Protein AF-A0A8S1J1S6-F1 (afdb_monomer_lite)

Foldseek 3Di:
DDQPCVLVVDDPVRHPDDPVRVVVVVVPDDPDPDDDDDDDDDDPDPPDPPDDPVVVLLVVLVSVVLVQQCVQQQFFQLLSNLVSCVVVVQADQQAWEAEPLQGIQTGSVSVSLLSVLQVVQVKTKHWDDKDKDWAQDPPPDDPPDDIWMKIKTKIKIKGFDDPVVVVVLVVVVVVVVVVVVVVVVVVPPPPPPPVPPCPPDPDPPDDPVVVVVVVVVVVVVVVVVVVVVVVVVVVVVVVVVVVVVVVVVVVVVPPDDDPDDPDPDPPPPPPPRPPLVVDDGQCSQVVLRIKIFTKMKMFTDPSVVSHGRYIYMYTQEIGHSDDDPVRSSVSSCVSSVNPDPDDDDDCPVVVRYDYDD

Structure (mmCIF, N/CA/C/O backbone):
data_AF-A0A8S1J1S6-F1
#
_entry.id   AF-A0A8S1J1S6-F1
#
loop_
_atom_site.group_PDB
_atom_site.id
_atom_site.type_symbol
_atom_site.label_atom_id
_atom_site.label_alt_id
_atom_site.label_comp_id
_atom_site.label_asym_id
_atom_site.label_entity_id
_atom_site.label_seq_id
_atom_site.pdbx_PDB_ins_code
_atom_site.Cartn_x
_atom_site.Cartn_y
_atom_site.Cartn_z
_atom_site.occupancy
_atom_site.B_iso_or_equiv
_atom_site.auth_seq_id
_atom_site.auth_comp_id
_atom_site.auth_asym_id
_atom_site.auth_atom_id
_atom_site.pdbx_PDB_model_num
ATOM 1 N N . MET A 1 1 ? 3.174 13.592 -16.262 1.00 43.44 1 MET A N 1
ATOM 2 C CA . MET A 1 1 ? 3.509 12.661 -17.361 1.00 43.44 1 MET A CA 1
ATOM 3 C C . MET A 1 1 ? 2.195 12.008 -17.741 1.00 43.44 1 MET A C 1
ATOM 5 O O . MET A 1 1 ? 1.504 11.600 -16.820 1.00 43.44 1 MET A O 1
ATOM 9 N N . VAL A 1 2 ? 1.783 12.055 -19.010 1.00 43.88 2 VAL A N 1
ATOM 10 C CA . VAL A 1 2 ? 0.445 11.588 -19.415 1.00 43.88 2 VAL A CA 1
ATOM 11 C C . VAL A 1 2 ? 0.405 10.063 -19.347 1.00 43.88 2 VAL A C 1
ATOM 13 O O . VAL A 1 2 ? 1.221 9.395 -19.978 1.00 43.88 2 VAL A O 1
ATOM 16 N N . ASP A 1 3 ? -0.505 9.566 -18.517 1.00 48.62 3 ASP A N 1
ATOM 17 C CA . ASP A 1 3 ? -0.923 8.178 -18.378 1.00 48.62 3 ASP A CA 1
ATOM 18 C C . ASP A 1 3 ? -1.590 7.605 -19.636 1.00 48.62 3 ASP A C 1
ATOM 20 O O . ASP A 1 3 ? -2.800 7.765 -19.761 1.00 48.62 3 ASP A O 1
ATOM 24 N N . TRP A 1 4 ? -0.877 6.972 -20.577 1.00 43.12 4 TRP A N 1
ATOM 25 C CA . TRP A 1 4 ? -1.507 6.482 -21.818 1.00 43.12 4 TRP A CA 1
ATOM 26 C C . TRP A 1 4 ? -2.544 5.372 -21.586 1.00 43.12 4 TRP A C 1
ATOM 28 O O . TRP A 1 4 ? -3.421 5.177 -22.421 1.00 43.12 4 TRP A O 1
ATOM 38 N N . TYR A 1 5 ? -2.483 4.677 -20.447 1.00 49.38 5 TYR A N 1
ATOM 39 C CA . TYR A 1 5 ? -3.395 3.585 -20.101 1.00 49.38 5 TYR A CA 1
ATOM 40 C C . TYR A 1 5 ? -4.424 3.960 -19.034 1.00 49.38 5 TYR A C 1
ATOM 42 O O . TYR A 1 5 ? -5.302 3.153 -18.738 1.00 49.38 5 TYR A O 1
ATOM 50 N N . GLU A 1 6 ? -4.332 5.156 -18.445 1.00 49.62 6 GLU A N 1
ATOM 51 C CA . GLU A 1 6 ? -5.190 5.603 -17.333 1.00 49.62 6 GLU A CA 1
ATOM 52 C C . GLU A 1 6 ? -6.676 5.544 -17.707 1.00 49.62 6 GLU A C 1
ATOM 54 O O . GLU A 1 6 ? -7.543 5.186 -16.910 1.00 49.62 6 GLU A O 1
ATOM 59 N N . ASP A 1 7 ? -6.950 5.815 -18.975 1.00 48.69 7 ASP A N 1
ATOM 60 C CA . ASP A 1 7 ? -8.282 5.929 -19.530 1.00 48.69 7 ASP A CA 1
ATOM 61 C C . ASP A 1 7 ? -9.071 4.602 -19.544 1.00 48.69 7 ASP A C 1
ATOM 63 O O . ASP A 1 7 ? -10.288 4.599 -19.364 1.00 48.69 7 ASP A O 1
ATOM 67 N N . GLN A 1 8 ? -8.392 3.449 -19.613 1.00 42.75 8 GLN A N 1
ATOM 68 C CA . GLN A 1 8 ? -9.041 2.129 -19.537 1.00 42.75 8 GLN A CA 1
ATOM 69 C C . GLN A 1 8 ? -9.597 1.804 -18.138 1.00 42.75 8 GLN A C 1
ATOM 71 O O . GLN A 1 8 ? -10.458 0.928 -17.993 1.00 42.75 8 GLN A O 1
ATOM 76 N N . PHE A 1 9 ? -9.124 2.511 -17.108 1.00 43.97 9 PHE A N 1
ATOM 77 C CA . PHE A 1 9 ? -9.482 2.282 -15.707 1.00 43.97 9 PHE A CA 1
ATOM 78 C C . PHE A 1 9 ? -10.531 3.270 -15.183 1.00 43.97 9 PHE A C 1
ATOM 80 O O . PHE A 1 9 ? -11.015 3.107 -14.064 1.00 43.97 9 PHE A O 1
ATOM 87 N N . ARG A 1 10 ? -10.956 4.240 -16.000 1.00 46.69 10 ARG A N 1
ATOM 88 C CA . ARG A 1 10 ? -12.056 5.161 -15.676 1.00 46.69 10 ARG A CA 1
ATOM 89 C C . ARG A 1 10 ? -13.410 4.435 -15.610 1.00 46.69 10 ARG A C 1
ATOM 91 O O . ARG A 1 10 ? -13.533 3.311 -16.112 1.00 46.69 10 ARG A O 1
ATOM 98 N N . PRO A 1 11 ? -14.458 5.008 -14.992 1.00 42.91 11 PRO A N 1
ATOM 99 C CA . PRO A 1 11 ? -15.821 4.486 -15.105 1.00 42.91 11 PRO A CA 1
ATOM 100 C C . PRO A 1 11 ? -16.221 4.324 -16.575 1.00 42.91 11 PRO A C 1
ATOM 102 O O . PRO A 1 11 ? -15.798 5.106 -17.412 1.00 42.91 11 PRO A O 1
ATOM 105 N N . LYS A 1 12 ? -17.038 3.319 -16.922 1.00 45.50 12 LYS A N 1
ATOM 106 C CA . LYS A 1 12 ? -17.367 2.977 -18.327 1.00 45.50 12 LYS A CA 1
ATOM 107 C C . LYS A 1 12 ? -17.919 4.151 -19.158 1.00 45.50 12 LYS A C 1
ATOM 109 O O . LYS A 1 12 ? -17.781 4.126 -20.371 1.00 45.50 12 LYS A O 1
ATOM 114 N N . ALA A 1 13 ? -18.554 5.127 -18.507 1.00 42.56 13 ALA A N 1
ATOM 115 C CA . ALA A 1 13 ? -19.068 6.349 -19.129 1.00 42.56 13 ALA A CA 1
ATOM 116 C C . ALA A 1 13 ? -17.965 7.361 -19.502 1.00 42.56 13 ALA A C 1
ATOM 118 O O . ALA A 1 13 ? -18.189 8.206 -20.361 1.00 42.56 13 ALA A O 1
ATOM 119 N N . ASP A 1 14 ? -16.788 7.226 -18.891 1.00 44.00 14 ASP A N 1
ATOM 120 C CA . ASP A 1 14 ? -15.660 8.157 -18.961 1.00 44.00 14 ASP A CA 1
ATOM 121 C C . ASP A 1 14 ? -14.414 7.529 -19.621 1.00 44.00 14 ASP A C 1
ATOM 123 O O . ASP A 1 14 ? -13.346 8.143 -19.618 1.00 44.00 14 ASP A O 1
ATOM 127 N N . ARG A 1 15 ? -14.528 6.300 -20.155 1.00 44.69 15 ARG A N 1
ATOM 128 C CA . ARG A 1 15 ? -13.473 5.632 -20.942 1.00 44.69 15 ARG A CA 1
ATOM 129 C C . ARG A 1 15 ? -13.564 6.080 -22.399 1.00 44.69 15 ARG A C 1
ATOM 131 O O . ARG A 1 15 ? -14.644 6.017 -22.982 1.00 44.69 15 ARG A O 1
ATOM 138 N N . LYS A 1 16 ? -12.439 6.444 -23.010 1.00 50.09 16 LYS A N 1
ATOM 139 C CA . LYS A 1 16 ? -12.287 6.660 -24.459 1.00 50.09 16 LYS A CA 1
ATOM 140 C C . LYS A 1 16 ? -12.073 5.346 -25.224 1.00 50.09 16 LYS A C 1
ATOM 142 O O . LYS A 1 16 ? -12.381 5.305 -26.405 1.00 50.09 16 LYS A O 1
ATOM 147 N N . LEU A 1 17 ? -11.608 4.276 -24.563 1.00 40.53 17 LEU A N 1
ATOM 148 C CA . LEU A 1 17 ? -11.426 2.939 -25.160 1.00 40.53 17 LEU A CA 1
ATOM 149 C C . LEU A 1 17 ? -12.541 1.956 -24.776 1.00 40.53 17 LEU A C 1
ATOM 151 O O . LEU A 1 17 ? -12.932 1.828 -23.609 1.00 40.53 17 LEU A O 1
ATOM 155 N N . THR A 1 18 ? -13.024 1.208 -25.763 1.00 47.56 18 THR A N 1
ATOM 156 C CA . THR A 1 18 ? -14.040 0.170 -25.582 1.00 47.56 18 THR A CA 1
ATOM 157 C C . THR A 1 18 ? -13.453 -1.105 -24.958 1.00 47.56 18 THR A C 1
ATOM 159 O O . THR A 1 18 ? -12.247 -1.359 -24.953 1.00 47.56 18 THR A O 1
ATOM 162 N N . LEU A 1 19 ? -14.323 -1.948 -24.388 1.00 42.38 19 LEU A N 1
ATOM 163 C CA . LEU A 1 19 ? -13.917 -3.200 -23.732 1.00 42.38 19 LEU A CA 1
ATOM 164 C C . LEU A 1 19 ? -13.362 -4.244 -24.725 1.00 42.38 19 LEU A C 1
ATOM 166 O O . LEU A 1 19 ? -12.625 -5.141 -24.318 1.00 42.38 19 LEU A O 1
ATOM 170 N N . GLU A 1 20 ? -13.748 -4.156 -25.998 1.00 45.56 20 GLU A N 1
ATOM 171 C CA . GLU A 1 20 ? -13.275 -5.038 -27.070 1.00 45.56 20 GLU A CA 1
ATOM 172 C C . GLU A 1 20 ? -11.866 -4.649 -27.521 1.00 45.56 20 GLU A C 1
ATOM 174 O O . GLU A 1 20 ? -11.009 -5.524 -27.576 1.00 45.56 20 GLU A O 1
ATOM 179 N N . GLU A 1 21 ? -11.572 -3.355 -27.664 1.00 45.03 21 GLU A N 1
ATOM 180 C CA . GLU A 1 21 ? -10.227 -2.857 -27.999 1.00 45.03 21 GLU A CA 1
ATOM 181 C C . GLU A 1 21 ? -9.191 -3.202 -26.919 1.00 45.03 21 GLU A C 1
ATOM 183 O O . GLU A 1 21 ? -8.071 -3.613 -27.221 1.00 45.03 21 GLU A O 1
ATOM 188 N N . ALA A 1 22 ? -9.569 -3.126 -25.637 1.00 46.31 22 ALA A N 1
ATOM 189 C CA . ALA A 1 22 ? -8.693 -3.538 -24.538 1.00 46.31 22 ALA A CA 1
ATOM 190 C C . ALA A 1 22 ? -8.385 -5.050 -24.559 1.00 46.31 22 ALA A C 1
ATOM 192 O O . ALA A 1 22 ? -7.283 -5.474 -24.199 1.00 46.31 22 ALA A O 1
ATOM 193 N N . ARG A 1 23 ? -9.347 -5.877 -24.991 1.00 45.03 23 ARG A N 1
ATOM 194 C CA . ARG A 1 23 ? -9.168 -7.331 -25.130 1.00 45.03 23 ARG A CA 1
ATOM 195 C C . ARG A 1 23 ? -8.349 -7.679 -26.365 1.00 45.03 23 ARG A C 1
ATOM 197 O O . ARG A 1 23 ? -7.489 -8.550 -26.279 1.00 45.03 23 ARG A O 1
ATOM 204 N N . GLU A 1 24 ? -8.564 -6.989 -27.474 1.00 48.16 24 GLU A N 1
ATOM 205 C CA . GLU A 1 24 ? -7.808 -7.187 -28.710 1.00 48.16 24 GLU A CA 1
ATOM 206 C C . GLU A 1 24 ? -6.329 -6.839 -28.498 1.00 48.16 24 GLU A C 1
ATOM 208 O O . GLU A 1 24 ? -5.458 -7.662 -28.787 1.00 48.16 24 GLU A O 1
ATOM 213 N N . LEU A 1 25 ? -6.055 -5.722 -27.809 1.00 46.66 25 LEU A N 1
ATOM 214 C CA . LEU A 1 25 ? -4.715 -5.360 -27.351 1.00 46.66 25 LEU A CA 1
ATOM 215 C C . LEU A 1 25 ? -4.088 -6.457 -26.492 1.00 46.66 25 LEU A C 1
ATOM 217 O O . LEU A 1 25 ? -2.947 -6.803 -26.746 1.00 46.66 25 LEU A O 1
ATOM 221 N N . SER A 1 26 ? -4.800 -7.055 -25.532 1.00 40.69 26 SER A N 1
ATOM 222 C CA . SER A 1 26 ? -4.244 -8.151 -24.715 1.00 40.69 26 SER A CA 1
ATOM 223 C C . SER A 1 26 ? -3.935 -9.435 -25.503 1.00 40.69 26 SER A C 1
ATOM 225 O O . SER A 1 26 ? -3.077 -10.212 -25.093 1.00 40.69 26 SER A O 1
ATOM 227 N N . SER A 1 27 ? -4.601 -9.651 -26.641 1.00 41.38 27 SER A N 1
ATOM 228 C CA . SER A 1 27 ? -4.512 -10.885 -27.432 1.00 41.38 27 SER A CA 1
ATOM 229 C C . SER A 1 27 ? -3.344 -10.927 -28.427 1.00 41.38 27 SER A C 1
ATOM 231 O O . SER A 1 27 ? -3.141 -11.946 -29.084 1.00 41.38 27 SER A O 1
ATOM 233 N N . HIS A 1 28 ? -2.578 -9.839 -28.554 1.00 36.03 28 HIS A N 1
ATOM 234 C CA . HIS A 1 28 ? -1.481 -9.703 -29.524 1.00 36.03 28 HIS A CA 1
ATOM 235 C C . HIS A 1 28 ? -0.071 -9.774 -28.912 1.00 36.03 28 HIS A C 1
ATOM 237 O O . HIS A 1 28 ? 0.911 -9.629 -29.635 1.00 36.03 28 HIS A O 1
ATOM 243 N N . TRP A 1 29 ? 0.061 -10.028 -27.606 1.00 44.28 29 TRP A N 1
ATOM 244 C CA . TRP A 1 29 ? 1.367 -10.046 -26.934 1.00 44.28 29 TRP A CA 1
ATOM 245 C C . TRP A 1 29 ? 1.911 -11.472 -26.787 1.00 44.28 29 TRP A C 1
ATOM 247 O O . TRP A 1 29 ? 1.844 -12.079 -25.720 1.00 44.28 29 TRP A O 1
ATOM 257 N N . GLU A 1 30 ? 2.484 -12.000 -27.869 1.00 34.16 30 GLU A N 1
ATOM 258 C CA . GLU A 1 30 ? 3.609 -12.938 -27.750 1.00 34.16 30 GLU A CA 1
ATOM 259 C C . GLU A 1 30 ? 4.870 -12.157 -27.304 1.00 34.16 30 GLU A C 1
ATOM 261 O O . GLU A 1 30 ? 4.911 -10.938 -27.483 1.00 34.16 30 GLU A O 1
ATOM 266 N N . PRO A 1 31 ? 5.888 -12.791 -26.682 1.00 34.12 31 PRO A N 1
ATOM 267 C CA . PRO A 1 31 ? 7.092 -12.095 -26.223 1.00 34.12 31 PRO A CA 1
ATOM 268 C C . PRO A 1 31 ? 7.750 -11.373 -27.407 1.00 34.12 31 PRO A C 1
ATOM 270 O O . PRO A 1 31 ? 8.246 -12.014 -28.330 1.00 34.12 31 PRO A O 1
ATOM 273 N N . ILE A 1 32 ? 7.688 -10.040 -27.415 1.00 39.38 32 ILE A N 1
ATOM 274 C CA . ILE A 1 32 ? 7.917 -9.265 -28.635 1.00 39.38 32 ILE A CA 1
ATOM 275 C C . ILE A 1 32 ? 9.405 -9.177 -28.984 1.00 39.38 32 ILE A C 1
ATOM 277 O O . ILE A 1 32 ? 10.162 -8.438 -28.355 1.00 39.38 32 ILE A O 1
ATOM 281 N N . ASP A 1 33 ? 9.755 -9.855 -30.076 1.00 39.88 33 ASP A N 1
ATOM 282 C CA . ASP A 1 33 ? 10.593 -9.322 -31.153 1.00 39.88 33 ASP A CA 1
ATOM 283 C C . ASP A 1 33 ? 9.655 -9.019 -32.349 1.00 39.88 33 ASP A C 1
ATOM 285 O O . ASP A 1 33 ? 9.457 -9.875 -33.204 1.00 39.88 33 ASP A O 1
ATOM 289 N N . SER A 1 34 ? 8.990 -7.852 -32.376 1.00 33.16 34 SER A N 1
ATOM 290 C CA . SER A 1 34 ? 8.294 -7.280 -33.555 1.00 33.16 34 SER A CA 1
ATOM 291 C C . SER A 1 34 ? 7.532 -5.969 -33.265 1.00 33.16 34 SER A C 1
ATOM 293 O O . SER A 1 34 ? 6.558 -5.956 -32.519 1.00 33.16 34 SER A O 1
ATOM 295 N N . ASP A 1 35 ? 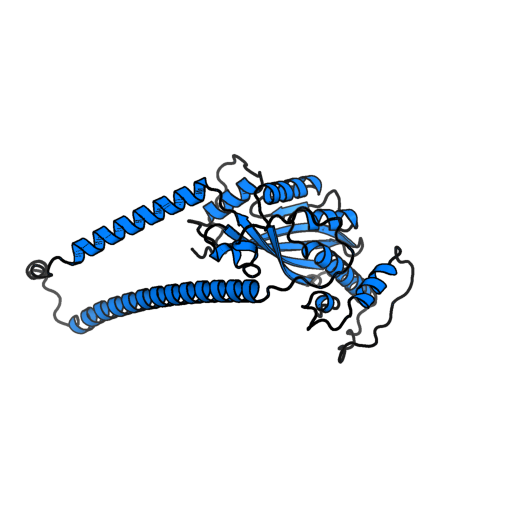7.993 -4.912 -33.936 1.00 29.73 35 ASP A N 1
ATOM 296 C CA . ASP A 1 35 ? 7.355 -3.702 -34.488 1.00 29.73 35 ASP A CA 1
ATOM 297 C C . ASP A 1 35 ? 6.273 -2.871 -33.738 1.00 29.73 35 ASP A C 1
ATOM 299 O O . ASP A 1 35 ? 5.322 -3.393 -33.159 1.00 29.73 35 ASP A O 1
ATOM 303 N N . PRO A 1 36 ? 6.373 -1.520 -33.795 1.00 34.88 36 PRO A N 1
ATOM 304 C CA . PRO A 1 36 ? 5.504 -0.599 -33.064 1.00 34.88 36 PRO A CA 1
ATOM 305 C C . PRO A 1 36 ? 4.130 -0.393 -33.726 1.00 34.88 36 PRO A C 1
ATOM 307 O O . PRO A 1 36 ? 4.026 -0.122 -34.919 1.00 34.88 36 PRO A O 1
ATOM 310 N N . ILE A 1 37 ? 3.078 -0.417 -32.905 1.00 31.61 37 ILE A N 1
ATOM 311 C CA . ILE A 1 37 ? 1.698 -0.059 -33.275 1.00 31.61 37 ILE A CA 1
ATOM 312 C C . ILE A 1 37 ? 1.549 1.478 -33.344 1.00 31.61 37 ILE A C 1
ATOM 314 O O . ILE A 1 37 ? 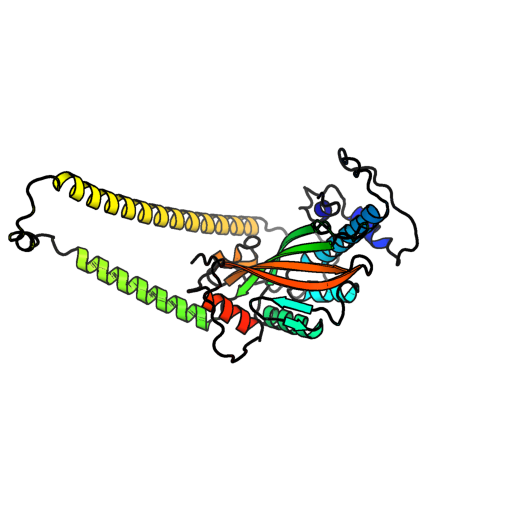2.073 2.191 -32.483 1.00 31.61 37 ILE A O 1
ATOM 318 N N . THR A 1 38 ? 0.836 1.986 -34.357 1.00 34.12 38 THR A N 1
ATOM 319 C CA . THR A 1 38 ? 0.472 3.406 -34.555 1.00 34.12 38 THR A CA 1
ATOM 320 C C . THR A 1 38 ? -0.924 3.727 -33.996 1.00 34.12 38 THR A C 1
ATOM 322 O O . THR A 1 38 ? -1.838 2.919 -34.140 1.00 34.12 38 THR A O 1
ATOM 325 N N . PHE A 1 39 ? -1.082 4.904 -33.376 1.00 42.12 39 PHE A N 1
ATOM 326 C CA . PHE A 1 39 ? -2.275 5.365 -32.643 1.00 42.12 39 PHE A CA 1
ATOM 327 C C . PHE A 1 39 ? -2.964 6.520 -33.389 1.00 42.12 39 PHE A C 1
ATOM 329 O O . PHE A 1 39 ? -2.316 7.546 -33.577 1.00 42.12 39 PHE A O 1
ATOM 336 N N . ASP A 1 40 ? -4.248 6.397 -33.752 1.00 33.91 40 ASP A N 1
ATOM 337 C CA . ASP A 1 40 ? -4.951 7.431 -34.544 1.00 33.91 40 ASP A CA 1
ATOM 338 C C . ASP A 1 40 ? -6.111 8.177 -33.845 1.00 33.91 40 ASP A C 1
ATOM 340 O O . ASP A 1 40 ? -6.648 9.103 -34.443 1.00 33.91 40 ASP A O 1
ATOM 344 N N . GLU A 1 41 ? -6.490 7.910 -32.585 1.00 35.22 41 GLU A N 1
ATOM 345 C CA . GLU A 1 41 ? -7.633 8.630 -31.966 1.00 35.22 41 GLU A CA 1
ATOM 346 C C . GLU A 1 41 ? -7.430 9.027 -30.485 1.00 35.22 41 GLU A C 1
ATOM 348 O O . GLU A 1 41 ? -8.156 8.602 -29.590 1.00 35.22 41 GLU A O 1
ATOM 353 N N . ILE A 1 42 ? -6.460 9.910 -30.208 1.00 41.59 42 ILE A N 1
ATOM 354 C CA . ILE A 1 42 ? -6.383 10.677 -28.948 1.00 41.59 42 ILE A CA 1
ATOM 355 C C . ILE A 1 42 ? -6.430 12.174 -29.296 1.00 41.59 42 ILE A C 1
ATOM 357 O O . ILE A 1 42 ? -5.547 12.664 -29.998 1.00 41.59 42 ILE A O 1
ATOM 361 N N . GLU A 1 43 ? -7.463 12.887 -28.814 1.00 39.38 43 GLU A N 1
ATOM 362 C CA . GLU A 1 43 ? -7.600 14.360 -28.867 1.00 39.38 43 GLU A CA 1
ATOM 363 C C . GLU A 1 43 ? -6.251 15.055 -28.655 1.00 39.38 43 GLU A C 1
ATOM 365 O O . GLU A 1 43 ? -5.647 14.873 -27.598 1.00 39.38 43 GLU A O 1
ATOM 370 N N . GLU A 1 44 ? -5.810 15.804 -29.677 1.00 40.72 44 GLU A N 1
ATOM 371 C CA . GLU A 1 44 ? -4.532 16.526 -29.776 1.00 40.72 44 GLU A CA 1
ATOM 372 C C . GLU A 1 44 ? -3.455 15.959 -28.848 1.00 40.72 44 GLU A C 1
ATOM 374 O O . GLU A 1 44 ? -3.061 16.577 -27.854 1.00 40.72 44 GLU A O 1
ATOM 379 N N . SER A 1 45 ? -2.980 14.749 -29.174 1.00 43.34 45 SER A N 1
ATOM 380 C CA . SER A 1 45 ? -1.753 14.231 -28.587 1.00 43.34 45 SER A CA 1
ATOM 381 C C . SER A 1 45 ? -0.692 15.313 -28.753 1.00 43.34 45 SER A C 1
ATOM 383 O O . SER A 1 45 ? -0.263 15.593 -29.876 1.00 43.34 45 SER A O 1
ATOM 385 N N . ILE A 1 46 ? -0.290 15.955 -27.653 1.00 45.16 46 ILE A N 1
ATOM 386 C CA . ILE A 1 46 ? 0.945 16.733 -27.632 1.00 45.16 46 ILE A CA 1
ATOM 387 C C . ILE A 1 46 ? 1.976 15.782 -28.236 1.00 45.16 46 ILE A C 1
ATOM 389 O O . ILE A 1 46 ? 2.140 14.691 -27.672 1.00 45.16 46 ILE A O 1
ATOM 393 N N . PRO A 1 47 ? 2.573 16.106 -29.402 1.00 47.47 47 PRO A N 1
ATOM 394 C CA . PRO A 1 47 ? 3.503 15.194 -30.034 1.00 47.47 47 PRO A CA 1
ATOM 395 C C . PRO A 1 47 ? 4.534 14.824 -28.971 1.00 47.47 47 PRO A C 1
ATOM 397 O O . PRO A 1 47 ? 4.962 15.722 -28.224 1.00 47.47 47 PRO A O 1
ATOM 400 N N . PRO A 1 48 ? 4.855 13.524 -28.813 1.00 54.09 48 PRO A N 1
ATOM 401 C CA . PRO A 1 48 ? 5.885 13.133 -27.871 1.00 54.09 48 PRO A CA 1
ATOM 402 C C . PRO A 1 48 ? 7.088 14.039 -28.149 1.00 54.09 48 PRO A C 1
ATOM 404 O O . PRO A 1 48 ? 7.389 14.288 -29.321 1.00 54.09 48 PRO A O 1
ATOM 407 N N . PRO A 1 49 ? 7.704 14.634 -27.114 1.00 63.84 49 PRO A N 1
ATOM 408 C CA . PRO A 1 49 ? 8.844 15.504 -27.351 1.00 63.84 49 PRO A CA 1
ATOM 409 C C . PRO A 1 49 ? 9.873 14.720 -28.169 1.00 63.84 49 PRO A C 1
ATOM 411 O O . PRO A 1 49 ? 9.938 13.502 -28.003 1.00 63.84 49 PRO A O 1
ATOM 414 N N . ASP A 1 50 ? 10.661 15.389 -29.016 1.00 77.25 50 ASP A N 1
ATOM 415 C CA . ASP A 1 50 ? 11.761 14.742 -29.745 1.00 77.25 50 ASP A CA 1
ATOM 416 C C . ASP A 1 50 ? 12.752 14.154 -28.727 1.00 77.25 50 ASP A C 1
ATOM 418 O O . ASP A 1 50 ? 13.673 14.816 -28.239 1.00 77.25 50 ASP A O 1
ATOM 422 N N . TRP A 1 51 ? 12.492 12.914 -28.326 1.00 75.06 51 TRP A N 1
ATOM 423 C CA . TRP A 1 51 ? 13.257 12.175 -27.347 1.00 75.06 51 TRP A CA 1
ATOM 424 C C . TRP A 1 51 ? 14.312 11.357 -28.076 1.00 75.06 51 TRP A C 1
ATOM 426 O O . TRP A 1 51 ? 14.043 10.800 -29.139 1.00 75.06 51 TRP A O 1
ATOM 436 N N . PRO A 1 52 ? 15.511 11.220 -27.499 1.00 80.38 52 PRO A N 1
ATOM 437 C CA . PRO A 1 52 ? 16.443 10.202 -27.951 1.00 80.38 52 PRO A CA 1
ATOM 438 C C . PRO A 1 52 ? 15.808 8.799 -27.892 1.00 80.38 52 PRO A C 1
ATOM 440 O O . PRO A 1 52 ? 15.103 8.489 -26.928 1.00 80.38 52 PRO A O 1
ATOM 443 N N . ASP A 1 53 ? 16.143 7.913 -28.837 1.00 83.12 53 ASP A N 1
ATOM 444 C CA . ASP A 1 53 ? 15.595 6.544 -28.937 1.00 83.12 53 ASP A CA 1
ATOM 445 C C . ASP A 1 53 ? 15.645 5.748 -27.620 1.00 83.12 53 ASP A C 1
ATOM 447 O O . ASP A 1 53 ? 14.760 4.946 -27.310 1.00 83.12 53 ASP A O 1
ATOM 451 N N . TRP A 1 54 ? 16.704 5.941 -26.826 1.00 81.88 54 TRP A N 1
ATOM 452 C CA . TRP A 1 54 ? 16.857 5.264 -25.537 1.00 81.88 54 TRP A CA 1
ATOM 453 C C . TRP A 1 54 ? 15.787 5.712 -24.532 1.00 81.88 54 TRP A C 1
ATOM 455 O O . TRP A 1 54 ? 15.243 4.885 -23.800 1.00 81.88 54 TRP A O 1
ATOM 465 N N . GLN A 1 55 ? 15.451 7.003 -24.527 1.00 82.00 55 GLN A N 1
ATOM 466 C CA . GLN A 1 55 ? 14.471 7.586 -23.619 1.00 82.00 55 GLN A CA 1
ATOM 467 C C . GLN A 1 55 ? 13.058 7.155 -24.013 1.00 82.00 55 GLN A C 1
ATOM 469 O O . GLN A 1 55 ? 12.261 6.816 -23.139 1.00 82.00 55 GLN A O 1
ATOM 474 N N . GLU A 1 56 ? 12.765 7.085 -25.313 1.00 83.81 56 GLU A N 1
ATOM 475 C CA . GLU A 1 56 ? 11.497 6.548 -25.806 1.00 83.81 56 GLU A CA 1
ATOM 476 C C . GLU A 1 56 ? 11.325 5.068 -25.430 1.00 83.81 56 GLU A C 1
ATOM 478 O O . GLU A 1 56 ? 10.278 4.670 -24.914 1.00 83.81 56 GLU A O 1
ATOM 483 N N . ARG A 1 57 ? 12.367 4.249 -25.615 1.00 84.31 57 ARG A N 1
ATOM 484 C CA . ARG A 1 57 ? 12.349 2.828 -25.237 1.00 84.31 57 ARG A CA 1
ATOM 485 C C . ARG A 1 57 ? 12.097 2.633 -23.744 1.00 84.31 57 ARG A C 1
ATOM 487 O O . ARG A 1 57 ? 11.273 1.800 -23.366 1.00 84.31 57 ARG A O 1
ATOM 494 N N . HIS A 1 58 ? 12.787 3.402 -22.900 1.00 87.56 58 HIS A N 1
ATOM 495 C CA . HIS A 1 58 ? 12.574 3.388 -21.451 1.00 87.56 58 HIS A CA 1
ATOM 496 C C . HIS A 1 58 ? 11.147 3.797 -21.101 1.00 87.56 58 HIS A C 1
ATOM 498 O O . HIS A 1 58 ? 10.484 3.099 -20.340 1.00 87.56 58 HIS A O 1
ATOM 504 N N . PHE A 1 59 ? 10.644 4.877 -21.699 1.00 85.00 59 PHE A N 1
ATOM 505 C CA . PHE A 1 59 ? 9.282 5.341 -21.467 1.00 85.00 59 PHE A CA 1
ATOM 506 C C . PHE A 1 59 ? 8.241 4.277 -21.834 1.00 85.00 59 PHE A C 1
ATOM 508 O O . PHE A 1 59 ? 7.388 3.957 -21.009 1.00 85.00 59 PHE A O 1
ATOM 515 N N . ARG A 1 60 ? 8.340 3.668 -23.024 1.00 85.94 60 ARG A N 1
ATOM 516 C CA . ARG A 1 60 ? 7.435 2.589 -23.461 1.00 85.94 60 ARG A CA 1
ATOM 517 C C . ARG A 1 60 ? 7.441 1.413 -22.483 1.00 85.94 60 ARG A C 1
ATOM 519 O O . ARG A 1 60 ? 6.384 0.878 -22.156 1.00 85.94 60 ARG A O 1
ATOM 526 N N . ARG A 1 61 ? 8.615 1.040 -21.970 1.00 88.25 61 ARG A N 1
ATOM 527 C CA . ARG A 1 61 ? 8.734 -0.035 -20.981 1.00 88.25 61 ARG A CA 1
ATOM 528 C C . ARG A 1 61 ? 8.098 0.336 -19.644 1.00 88.25 61 ARG A C 1
ATOM 530 O O . ARG A 1 61 ? 7.354 -0.469 -19.100 1.00 88.25 61 ARG A O 1
ATOM 537 N N . VAL A 1 62 ? 8.304 1.556 -19.150 1.00 89.88 62 VAL A N 1
ATOM 538 C CA . VAL A 1 62 ? 7.630 2.035 -17.930 1.00 89.88 62 VAL A CA 1
ATOM 539 C C . VAL A 1 62 ? 6.113 2.069 -18.096 1.00 89.88 62 VAL A C 1
ATOM 541 O O . VAL A 1 62 ? 5.404 1.663 -17.182 1.00 89.88 62 VAL A O 1
ATOM 544 N N . GLN A 1 63 ? 5.608 2.500 -19.252 1.00 86.50 63 GLN A N 1
ATOM 545 C CA . GLN A 1 63 ? 4.173 2.490 -19.549 1.00 86.50 63 GLN A CA 1
ATOM 546 C C . GLN A 1 63 ? 3.588 1.070 -19.499 1.00 86.50 63 GLN A C 1
ATOM 548 O O . GLN A 1 63 ? 2.540 0.851 -18.895 1.00 86.50 63 GLN A O 1
ATOM 553 N N . TRP A 1 64 ? 4.297 0.083 -20.050 1.00 83.81 64 TRP A N 1
ATOM 554 C CA . TRP A 1 64 ? 3.906 -1.324 -19.932 1.00 83.81 64 TRP A CA 1
ATOM 555 C C . TRP A 1 64 ? 3.919 -1.816 -18.473 1.00 83.81 64 TRP A C 1
ATOM 557 O O . TRP A 1 64 ? 2.976 -2.468 -18.027 1.00 83.81 64 TRP A O 1
ATOM 567 N N . MET A 1 65 ? 4.938 -1.448 -17.689 1.00 89.94 65 MET A N 1
ATOM 568 C CA . MET A 1 65 ? 4.999 -1.808 -16.266 1.00 89.94 65 MET A CA 1
ATOM 569 C C . MET A 1 65 ? 3.861 -1.167 -15.458 1.00 89.94 65 MET A C 1
ATOM 571 O O . MET A 1 65 ? 3.278 -1.823 -14.598 1.00 89.94 65 MET A O 1
ATOM 575 N N . LEU A 1 66 ? 3.519 0.095 -15.744 1.00 88.81 66 LEU A N 1
ATOM 576 C CA . LEU A 1 66 ? 2.375 0.793 -15.145 1.00 88.81 66 LEU A CA 1
ATOM 577 C C . LEU A 1 66 ? 1.061 0.069 -15.438 1.00 88.81 66 LEU A C 1
ATOM 579 O O . LEU A 1 66 ? 0.243 -0.104 -14.535 1.00 88.81 66 LEU A O 1
ATOM 583 N N . TYR A 1 67 ? 0.872 -0.378 -16.680 1.00 84.75 67 TYR A N 1
ATOM 584 C CA . TYR A 1 67 ? -0.299 -1.153 -17.076 1.00 84.75 67 TYR A CA 1
ATOM 585 C C . TYR A 1 67 ? -0.420 -2.456 -16.273 1.00 84.75 67 TYR A C 1
ATOM 587 O O . TYR A 1 67 ? -1.474 -2.719 -15.688 1.00 84.75 67 TYR A O 1
ATOM 595 N N . LEU A 1 68 ? 0.663 -3.236 -16.164 1.00 85.94 68 LEU A N 1
ATOM 596 C CA . LEU A 1 68 ? 0.659 -4.465 -15.365 1.00 85.94 68 LEU A CA 1
ATOM 597 C C . LEU A 1 68 ? 0.386 -4.202 -13.885 1.00 85.94 68 LEU A C 1
ATOM 599 O O . LEU A 1 68 ? -0.420 -4.905 -13.276 1.00 85.94 68 LEU A O 1
ATOM 603 N N . LEU A 1 69 ? 1.012 -3.173 -13.311 1.00 90.38 69 LEU A N 1
ATOM 604 C CA . LEU A 1 69 ? 0.774 -2.789 -11.923 1.00 90.38 69 LEU A CA 1
ATOM 605 C C . LEU A 1 69 ? -0.685 -2.388 -11.696 1.00 90.38 69 LEU A C 1
ATOM 607 O O . LEU A 1 69 ? -1.284 -2.824 -10.719 1.00 90.38 69 LEU A O 1
ATOM 611 N N . ARG A 1 70 ? -1.309 -1.644 -12.611 1.00 85.25 70 ARG A N 1
ATOM 612 C CA . ARG A 1 70 ? -2.743 -1.332 -12.514 1.00 85.25 70 ARG A CA 1
ATOM 613 C C . ARG A 1 70 ? -3.620 -2.569 -12.536 1.00 85.25 70 ARG A C 1
ATOM 615 O O . ARG A 1 70 ? -4.500 -2.702 -11.691 1.00 85.25 70 ARG A O 1
ATOM 622 N N . LEU A 1 71 ? -3.376 -3.487 -13.470 1.00 81.56 71 LEU A N 1
ATOM 623 C CA . LEU A 1 71 ? -4.119 -4.747 -13.531 1.00 81.56 71 LEU A CA 1
ATOM 624 C C . LEU A 1 71 ? -3.939 -5.590 -12.266 1.00 81.56 71 LEU A C 1
ATOM 626 O O . LEU A 1 71 ? -4.867 -6.286 -11.851 1.00 81.56 71 LEU A O 1
ATOM 630 N N . ALA A 1 72 ? -2.754 -5.548 -11.666 1.00 85.81 72 ALA A N 1
ATOM 631 C CA . ALA A 1 72 ? -2.449 -6.242 -10.427 1.00 85.81 72 ALA A CA 1
ATOM 632 C C . ALA A 1 72 ? -3.191 -5.621 -9.228 1.00 85.81 72 ALA A C 1
ATOM 634 O O . ALA A 1 72 ? -3.787 -6.351 -8.439 1.00 85.81 72 ALA A O 1
ATOM 635 N N . HIS A 1 73 ? -3.224 -4.288 -9.149 1.00 86.12 73 HIS A N 1
ATOM 636 C CA . HIS A 1 73 ? -3.754 -3.515 -8.016 1.00 86.12 73 HIS A CA 1
ATOM 637 C C . HIS A 1 73 ? -5.244 -3.165 -8.090 1.00 86.12 73 HIS A C 1
ATOM 639 O O . HIS A 1 73 ? -5.800 -2.680 -7.112 1.00 86.12 73 HIS A O 1
ATOM 645 N N . VAL A 1 74 ? -5.925 -3.422 -9.211 1.00 79.94 74 VAL A N 1
ATOM 646 C CA . VAL A 1 74 ? -7.381 -3.187 -9.324 1.00 79.94 74 VAL A CA 1
ATOM 647 C C . VAL A 1 74 ? -8.209 -4.136 -8.442 1.00 79.94 74 VAL A C 1
ATOM 649 O O . VAL A 1 74 ? -9.391 -3.897 -8.203 1.00 79.94 74 VAL A O 1
ATOM 652 N N . ASN A 1 75 ? -7.616 -5.246 -7.992 1.00 76.50 75 ASN A N 1
ATOM 653 C CA . ASN A 1 75 ? -8.263 -6.195 -7.094 1.00 76.50 75 ASN A CA 1
ATOM 654 C C . ASN A 1 75 ? -8.047 -5.779 -5.631 1.00 76.50 75 ASN A C 1
ATOM 656 O O . ASN A 1 75 ? -6.964 -5.327 -5.275 1.00 76.50 75 ASN A O 1
ATOM 660 N N . ARG A 1 76 ? -9.062 -5.982 -4.782 1.00 75.88 76 ARG A N 1
ATOM 661 C CA . ARG A 1 76 ? -9.003 -5.628 -3.357 1.00 75.88 76 ARG A CA 1
ATOM 662 C C . ARG A 1 76 ? -8.178 -6.589 -2.485 1.00 75.88 76 ARG A C 1
ATOM 664 O O . ARG A 1 76 ? -7.921 -6.291 -1.321 1.00 75.88 76 ARG A O 1
ATOM 671 N N . GLY A 1 77 ? -7.778 -7.746 -3.011 1.00 88.19 77 GLY A N 1
ATOM 672 C CA . GLY A 1 77 ? -6.936 -8.704 -2.292 1.00 88.19 77 GLY A CA 1
ATOM 673 C C . GLY A 1 77 ? -5.514 -8.181 -2.087 1.00 88.19 77 GLY A C 1
ATOM 674 O O . GLY A 1 77 ? -4.908 -7.647 -3.011 1.00 88.19 77 GLY A O 1
ATOM 675 N N . LEU A 1 78 ? -4.956 -8.371 -0.890 1.00 91.94 78 LEU A N 1
ATOM 676 C CA . LEU A 1 78 ? -3.592 -7.939 -0.556 1.00 91.94 78 LEU A CA 1
ATOM 677 C C . LEU A 1 78 ? -2.519 -8.812 -1.213 1.00 91.94 78 LEU A C 1
ATOM 679 O O . LEU A 1 78 ? -1.432 -8.326 -1.523 1.00 91.94 78 LEU A O 1
ATOM 683 N N . THR A 1 79 ? -2.807 -10.095 -1.443 1.00 94.38 79 THR A N 1
ATOM 684 C CA . THR A 1 79 ? -1.856 -11.023 -2.078 1.00 94.38 79 THR A CA 1
ATOM 685 C C . THR A 1 79 ? -1.855 -10.918 -3.598 1.00 94.38 79 THR A C 1
ATOM 687 O O . THR A 1 79 ? -0.816 -11.108 -4.231 1.00 94.38 79 THR A O 1
ATOM 690 N N . VAL A 1 80 ? -3.004 -10.570 -4.182 1.00 91.88 80 VAL A N 1
ATOM 691 C CA . VAL A 1 80 ? -3.238 -10.603 -5.631 1.00 91.88 80 VAL A CA 1
ATOM 692 C C . VAL A 1 80 ? -2.207 -9.787 -6.416 1.00 91.88 80 VAL A C 1
ATOM 694 O O . VAL A 1 80 ? -1.727 -10.294 -7.435 1.00 91.88 80 VAL A O 1
ATOM 697 N N . PRO A 1 81 ? -1.804 -8.573 -5.983 1.00 92.25 81 PRO A N 1
ATOM 698 C CA . PRO A 1 81 ? -0.796 -7.834 -6.714 1.00 92.25 81 PRO A CA 1
ATOM 699 C C . PRO A 1 81 ? 0.552 -8.550 -6.737 1.00 92.25 81 PRO A C 1
ATOM 701 O O . PRO A 1 81 ? 1.149 -8.684 -7.799 1.00 92.25 81 PRO A O 1
ATOM 704 N N . GLY A 1 82 ? 1.014 -9.054 -5.589 1.00 93.12 82 GLY A N 1
ATOM 705 C CA . GLY A 1 82 ? 2.278 -9.786 -5.504 1.00 93.12 82 GLY A CA 1
ATOM 706 C C . GLY A 1 82 ? 2.283 -11.021 -6.402 1.00 93.12 82 GLY A C 1
ATOM 707 O O . GLY A 1 82 ? 3.211 -11.189 -7.190 1.00 93.12 82 GLY A O 1
ATOM 708 N N . GLU A 1 83 ? 1.212 -11.815 -6.350 1.00 94.06 83 GLU A N 1
ATOM 709 C CA . GLU A 1 83 ? 1.051 -13.039 -7.145 1.00 94.06 83 GLU A CA 1
ATOM 710 C C . GLU A 1 83 ? 1.084 -12.748 -8.649 1.00 94.06 83 GLU A C 1
ATOM 712 O O . GLU A 1 83 ? 1.909 -13.307 -9.367 1.00 94.06 83 GLU A O 1
ATOM 717 N N . ARG A 1 84 ? 0.290 -11.785 -9.130 1.00 91.12 84 ARG A N 1
ATOM 718 C CA . ARG A 1 84 ? 0.247 -11.429 -10.562 1.00 91.12 84 ARG A CA 1
ATOM 719 C C . ARG A 1 84 ? 1.554 -10.834 -11.079 1.00 91.12 84 ARG A C 1
ATOM 721 O O . ARG A 1 84 ? 1.966 -11.094 -12.212 1.00 91.12 84 ARG A O 1
ATOM 728 N N . LEU A 1 85 ? 2.197 -9.985 -10.282 1.00 91.62 85 LEU A N 1
ATOM 729 C CA . LEU A 1 85 ? 3.458 -9.351 -10.670 1.00 91.62 85 LEU A CA 1
ATOM 730 C C . LEU A 1 85 ? 4.615 -10.362 -10.661 1.00 91.62 85 LEU A C 1
ATOM 732 O O . LEU A 1 85 ? 5.544 -10.230 -11.453 1.00 91.62 85 LEU A O 1
ATOM 736 N N . HIS A 1 86 ? 4.557 -11.384 -9.808 1.00 93.00 86 HIS A N 1
ATOM 737 C CA . HIS A 1 86 ? 5.516 -12.488 -9.816 1.00 93.00 86 HIS A CA 1
ATOM 738 C C . HIS A 1 86 ? 5.279 -13.445 -10.990 1.00 93.00 86 HIS A C 1
ATOM 740 O O . HIS A 1 86 ? 6.212 -13.725 -11.738 1.00 93.00 86 HIS A O 1
ATOM 746 N N . GLU A 1 87 ? 4.029 -13.843 -11.242 1.00 89.81 87 GLU A N 1
ATOM 747 C CA . GLU A 1 87 ? 3.646 -14.694 -12.381 1.00 89.81 87 GLU A CA 1
ATOM 748 C C . GLU A 1 87 ? 4.012 -14.071 -13.737 1.00 89.81 87 GLU A C 1
ATOM 750 O O . GLU A 1 87 ? 4.409 -14.776 -14.664 1.00 89.81 87 GLU A O 1
ATOM 755 N N . SER A 1 88 ? 3.926 -12.742 -13.854 1.00 85.12 88 SER A N 1
ATOM 756 C CA . SER A 1 88 ? 4.348 -12.007 -15.056 1.00 85.12 88 SER A CA 1
ATOM 757 C C . SER A 1 88 ? 5.868 -11.821 -15.179 1.00 85.12 88 SER A C 1
ATOM 759 O O . SER A 1 88 ? 6.334 -11.235 -16.156 1.00 85.12 88 SER A O 1
ATOM 761 N N . GLY A 1 89 ? 6.656 -12.300 -14.209 1.00 89.81 89 GLY A N 1
ATOM 762 C CA . GLY A 1 89 ? 8.111 -12.134 -14.162 1.00 89.81 89 GLY A CA 1
ATOM 763 C C . GLY A 1 89 ? 8.571 -10.710 -13.837 1.00 89.81 89 GLY A C 1
ATOM 764 O O . GLY A 1 89 ? 9.759 -10.401 -13.982 1.00 89.81 89 GLY A O 1
ATOM 765 N N . LEU A 1 90 ? 7.648 -9.839 -13.409 1.00 92.50 90 LEU A N 1
ATOM 766 C CA . LEU A 1 90 ? 7.926 -8.437 -13.119 1.00 92.50 90 LEU A CA 1
ATOM 767 C C . LEU A 1 90 ? 8.622 -8.257 -11.768 1.00 92.50 90 LEU A C 1
ATOM 769 O O . LEU A 1 90 ? 9.451 -7.363 -11.639 1.00 92.50 90 LEU A O 1
ATOM 773 N N . ILE A 1 91 ? 8.315 -9.090 -10.772 1.00 91.75 91 ILE A N 1
ATOM 774 C CA . ILE A 1 91 ? 9.003 -9.118 -9.472 1.00 91.75 91 ILE A CA 1
ATOM 775 C C . ILE A 1 91 ? 10.038 -10.246 -9.459 1.00 91.75 91 ILE A C 1
ATOM 777 O O . ILE A 1 91 ? 9.724 -11.379 -9.813 1.00 91.75 91 ILE A O 1
ATOM 781 N N . LYS A 1 92 ? 11.264 -9.945 -9.015 1.00 89.06 92 LYS A N 1
ATOM 782 C CA . LYS A 1 92 ? 12.314 -10.956 -8.812 1.00 89.06 92 LYS A CA 1
ATOM 783 C C . LYS A 1 92 ? 12.056 -11.818 -7.572 1.00 89.06 92 LYS A C 1
ATOM 785 O O . LYS A 1 92 ? 11.559 -11.322 -6.563 1.00 89.06 92 LYS A O 1
ATOM 790 N N . ASP A 1 93 ? 12.508 -13.070 -7.602 1.00 90.94 93 ASP A N 1
ATOM 791 C CA . ASP A 1 93 ? 12.443 -13.977 -6.443 1.00 90.94 93 ASP A CA 1
ATOM 792 C C . ASP A 1 93 ? 13.177 -13.413 -5.217 1.00 90.94 93 ASP A C 1
ATOM 794 O O . ASP A 1 93 ? 12.716 -13.557 -4.085 1.00 90.94 93 ASP A O 1
ATOM 798 N N . ASP A 1 94 ? 14.304 -12.732 -5.444 1.00 93.44 94 ASP A N 1
ATOM 799 C CA . ASP A 1 94 ? 15.156 -12.114 -4.427 1.00 93.44 94 ASP A CA 1
ATOM 800 C C . ASP A 1 94 ? 14.824 -10.634 -4.165 1.00 93.44 94 ASP A C 1
ATOM 802 O O . ASP A 1 94 ? 15.653 -9.901 -3.621 1.00 93.44 94 ASP A O 1
ATOM 806 N N . VAL A 1 95 ? 13.611 -10.189 -4.526 1.00 93.81 95 VAL A N 1
ATOM 807 C CA . VAL A 1 95 ? 13.158 -8.809 -4.311 1.00 93.81 95 VAL A CA 1
ATOM 808 C C . VAL A 1 95 ? 13.355 -8.374 -2.858 1.00 93.81 95 VAL A C 1
ATOM 810 O O . VAL A 1 95 ? 13.045 -9.092 -1.905 1.00 93.81 95 VAL A O 1
ATOM 813 N N . GLU A 1 96 ? 13.859 -7.159 -2.678 1.00 95.56 96 GLU A N 1
ATOM 814 C CA . GLU A 1 96 ? 14.015 -6.564 -1.357 1.00 95.56 96 GLU A CA 1
ATOM 815 C C . GLU A 1 96 ? 12.819 -5.659 -1.051 1.00 95.56 96 GLU A C 1
ATOM 817 O O . GLU A 1 96 ? 12.571 -4.678 -1.754 1.00 95.56 96 GLU A O 1
ATOM 822 N N . PHE A 1 97 ? 12.094 -5.944 0.025 1.00 93.19 97 PHE A N 1
ATOM 823 C CA . PHE A 1 97 ? 11.032 -5.084 0.525 1.00 93.19 97 PHE A CA 1
ATOM 824 C C . PHE A 1 97 ? 11.523 -4.307 1.748 1.00 93.19 97 PHE A C 1
ATOM 826 O O . PHE A 1 97 ? 12.020 -4.881 2.716 1.00 93.19 97 PHE A O 1
ATOM 833 N N . ARG A 1 98 ? 11.393 -2.981 1.717 1.00 93.62 98 ARG A N 1
ATOM 834 C CA . ARG A 1 98 ? 11.783 -2.095 2.817 1.00 93.62 98 ARG A CA 1
ATOM 835 C C . ARG A 1 98 ? 10.570 -1.360 3.349 1.00 93.62 98 ARG A C 1
ATOM 837 O O . ARG A 1 98 ? 9.941 -0.608 2.614 1.00 93.62 98 ARG A O 1
ATOM 844 N N . SER A 1 99 ? 10.322 -1.495 4.639 1.00 89.88 99 SER A N 1
ATOM 845 C CA . SER A 1 99 ? 9.321 -0.726 5.368 1.00 89.88 99 SER A CA 1
ATOM 846 C C . SER A 1 99 ? 9.949 -0.134 6.619 1.00 89.88 99 SER A C 1
ATOM 848 O O . SER A 1 99 ? 10.795 -0.760 7.262 1.00 89.88 99 SER A O 1
ATOM 850 N N . ARG A 1 100 ? 9.559 1.091 6.974 1.00 84.44 100 ARG A N 1
ATOM 851 C CA . ARG A 1 100 ? 9.989 1.689 8.245 1.00 84.44 100 ARG A CA 1
ATOM 852 C C . ARG A 1 100 ? 9.413 0.900 9.427 1.00 84.44 100 ARG A C 1
ATOM 854 O O . ARG A 1 100 ? 10.068 0.736 10.454 1.00 84.44 100 ARG A O 1
ATOM 861 N N . GLU A 1 101 ? 8.209 0.382 9.239 1.00 84.81 101 GLU A N 1
ATOM 862 C CA . GLU A 1 101 ? 7.366 -0.290 10.216 1.00 84.81 101 GLU A CA 1
ATOM 863 C C . GLU A 1 101 ? 7.769 -1.757 10.404 1.00 84.81 101 GLU A C 1
ATOM 865 O O . GLU A 1 101 ? 7.819 -2.230 11.540 1.00 84.81 101 GLU A O 1
ATOM 870 N N . LEU A 1 102 ? 8.115 -2.458 9.320 1.00 86.00 102 LEU A N 1
ATOM 871 C CA . LEU A 1 102 ? 8.457 -3.888 9.320 1.00 86.00 102 LEU A CA 1
ATOM 872 C C . LEU A 1 102 ? 9.959 -4.178 9.145 1.00 86.00 102 LEU A C 1
ATOM 874 O O . LEU A 1 102 ? 10.400 -5.309 9.330 1.00 86.00 102 LEU A O 1
ATOM 878 N N . GLY A 1 103 ? 10.774 -3.175 8.811 1.00 88.56 103 GLY A N 1
ATOM 879 C CA . GLY A 1 103 ? 12.192 -3.359 8.504 1.00 88.56 103 GLY A CA 1
ATOM 880 C C . GLY A 1 103 ? 12.437 -3.857 7.077 1.00 88.56 103 GLY A C 1
ATOM 881 O O . GLY A 1 103 ? 11.706 -3.515 6.146 1.00 88.56 103 GLY A O 1
ATOM 882 N N . ILE A 1 104 ? 13.520 -4.616 6.887 1.00 91.56 104 ILE A N 1
ATOM 883 C CA . ILE A 1 104 ? 13.889 -5.181 5.582 1.00 91.56 104 ILE A CA 1
ATOM 884 C C . ILE A 1 104 ? 13.426 -6.635 5.530 1.00 91.56 104 ILE A C 1
ATOM 886 O O . ILE A 1 104 ? 13.847 -7.451 6.346 1.00 91.56 104 ILE A O 1
ATOM 890 N N . ILE A 1 105 ? 12.601 -6.949 4.539 1.00 92.44 105 ILE A N 1
ATOM 891 C CA . ILE A 1 105 ? 12.109 -8.287 4.223 1.00 92.44 105 ILE A CA 1
ATOM 892 C C . ILE A 1 105 ? 12.748 -8.696 2.897 1.00 92.44 105 ILE A C 1
ATOM 894 O O . ILE A 1 105 ? 12.667 -7.969 1.910 1.00 92.44 105 ILE A O 1
ATOM 898 N N . SER A 1 106 ? 13.450 -9.827 2.889 1.00 93.94 106 SER A N 1
ATOM 899 C CA . SER A 1 106 ? 14.185 -10.304 1.713 1.00 93.94 106 SER A CA 1
ATOM 900 C C . SER A 1 106 ? 13.469 -11.487 1.077 1.00 93.94 106 SER A C 1
ATOM 902 O O . SER A 1 106 ? 13.218 -12.486 1.751 1.00 93.94 106 SER A O 1
ATOM 904 N N . GLY A 1 107 ? 13.202 -11.376 -0.220 1.00 94.50 107 GLY A N 1
ATOM 905 C CA . GLY A 1 107 ? 12.598 -12.417 -1.036 1.00 94.50 107 GLY A CA 1
ATOM 906 C C . GLY A 1 107 ? 11.076 -12.333 -1.124 1.00 9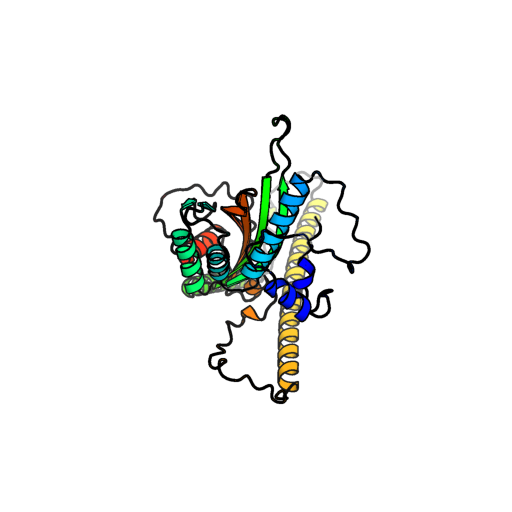4.50 107 GLY A C 1
ATOM 907 O O . GLY A 1 107 ? 10.383 -11.924 -0.185 1.00 94.50 107 GLY A O 1
ATOM 908 N N . TYR A 1 108 ? 10.563 -12.773 -2.271 1.00 94.75 108 TYR A N 1
ATOM 909 C CA . TYR A 1 108 ? 9.142 -12.768 -2.605 1.00 94.75 108 TYR A CA 1
ATOM 910 C C . TYR A 1 108 ? 8.295 -13.551 -1.589 1.00 94.75 108 TYR A C 1
ATOM 912 O O . TYR A 1 108 ? 7.315 -13.022 -1.067 1.00 94.75 108 TYR A O 1
ATOM 920 N N . ASP A 1 109 ? 8.705 -14.767 -1.221 1.00 95.06 109 ASP A N 1
ATOM 921 C CA . ASP A 1 109 ? 7.937 -15.619 -0.301 1.00 95.06 109 ASP A CA 1
ATOM 922 C C . ASP A 1 109 ? 7.759 -14.995 1.089 1.00 95.06 109 ASP A C 1
ATOM 924 O O . ASP A 1 109 ? 6.690 -15.095 1.699 1.00 95.06 109 ASP A O 1
ATOM 928 N N . ALA A 1 110 ? 8.801 -14.328 1.598 1.00 93.38 110 ALA A N 1
ATOM 929 C CA . ALA A 1 110 ? 8.757 -13.668 2.897 1.00 93.38 110 ALA A CA 1
ATOM 930 C C . ALA A 1 110 ? 7.787 -12.478 2.882 1.00 93.38 110 ALA A C 1
ATOM 932 O O . ALA A 1 110 ? 7.006 -12.307 3.818 1.00 93.38 110 ALA A O 1
ATOM 933 N N . TRP A 1 111 ? 7.794 -11.700 1.797 1.00 93.69 111 TRP A N 1
ATOM 934 C CA . TRP A 1 111 ? 6.822 -10.634 1.570 1.00 93.69 111 TRP A CA 1
ATOM 935 C C . TRP A 1 111 ? 5.390 -11.177 1.463 1.00 93.69 111 TRP A C 1
ATOM 937 O O . TRP A 1 111 ? 4.487 -10.701 2.153 1.00 93.69 111 TRP A O 1
ATOM 947 N N . MET A 1 112 ? 5.183 -12.229 0.671 1.00 95.81 112 MET A N 1
ATOM 948 C CA . MET A 1 112 ? 3.863 -12.833 0.482 1.00 95.81 112 MET A CA 1
ATOM 949 C C . MET A 1 112 ? 3.289 -13.431 1.760 1.00 95.81 112 MET A C 1
ATOM 951 O O . MET A 1 112 ? 2.078 -13.378 1.965 1.00 95.81 112 MET A O 1
ATOM 955 N N . LYS A 1 113 ? 4.135 -13.959 2.651 1.00 95.44 113 LYS A N 1
ATOM 956 C CA . LYS A 1 113 ? 3.701 -14.406 3.979 1.00 95.44 113 LYS A CA 1
ATOM 957 C C . LYS A 1 113 ? 3.065 -13.264 4.780 1.00 95.44 113 LYS A C 1
ATOM 959 O O . LYS A 1 113 ? 2.037 -13.475 5.409 1.00 95.44 113 LYS A O 1
ATOM 964 N N . ILE A 1 114 ? 3.639 -12.063 4.725 1.00 94.50 114 ILE A N 1
ATOM 965 C CA . ILE A 1 114 ? 3.111 -10.884 5.427 1.00 94.50 114 ILE A CA 1
ATOM 966 C C . ILE A 1 114 ? 1.777 -10.445 4.820 1.00 94.50 114 ILE A C 1
ATOM 968 O O . ILE A 1 114 ? 0.826 -10.200 5.559 1.00 94.50 114 ILE A O 1
ATOM 972 N N . MET A 1 115 ? 1.679 -10.390 3.487 1.00 95.19 115 MET A N 1
ATOM 973 C CA . MET A 1 115 ? 0.423 -10.042 2.807 1.00 95.19 115 MET A CA 1
ATOM 974 C C . MET A 1 115 ? -0.694 -11.043 3.103 1.00 95.19 115 MET A C 1
ATOM 976 O O . MET A 1 115 ? -1.826 -10.631 3.341 1.00 95.19 115 MET A O 1
ATOM 980 N N . ARG A 1 116 ? -0.373 -12.344 3.149 1.00 96.00 116 ARG A N 1
ATOM 981 C CA . ARG A 1 116 ? -1.321 -13.392 3.554 1.00 96.00 116 ARG A CA 1
ATOM 982 C C . ARG A 1 116 ? -1.775 -13.210 4.992 1.00 96.00 116 ARG A C 1
ATOM 984 O O . ARG A 1 116 ? -2.970 -13.190 5.219 1.00 96.00 116 ARG A O 1
ATOM 991 N N . ASN A 1 117 ? -0.855 -12.979 5.930 1.00 95.81 117 ASN A N 1
ATOM 992 C CA . ASN A 1 117 ? -1.225 -12.742 7.326 1.00 95.81 117 ASN A CA 1
ATOM 993 C C . ASN A 1 117 ? -2.183 -11.547 7.472 1.00 95.81 117 ASN A C 1
ATOM 995 O O . ASN A 1 117 ? -3.185 -11.654 8.174 1.00 95.81 117 ASN A O 1
ATOM 999 N N . LEU A 1 118 ? -1.917 -10.427 6.785 1.00 95.25 118 LEU A N 1
ATOM 1000 C CA . LEU A 1 118 ? -2.830 -9.280 6.790 1.00 95.25 118 LEU A CA 1
ATOM 1001 C C . LEU A 1 118 ? -4.208 -9.665 6.231 1.00 95.25 118 LEU A C 1
ATOM 1003 O O . LEU A 1 118 ? -5.225 -9.365 6.850 1.00 95.25 118 LEU A O 1
ATOM 1007 N N . GLN A 1 119 ? -4.240 -10.358 5.092 1.00 95.12 119 GLN A N 1
ATOM 1008 C CA . GLN A 1 119 ? -5.481 -10.802 4.458 1.00 95.12 119 GLN A CA 1
ATOM 1009 C C . GLN A 1 119 ? -6.268 -11.799 5.324 1.00 95.12 119 GLN A C 1
ATOM 1011 O O . GLN A 1 119 ? -7.488 -11.698 5.412 1.00 95.12 119 GLN A O 1
ATOM 1016 N N . ASP A 1 120 ? -5.583 -12.714 6.012 1.00 94.81 120 ASP A N 1
ATOM 1017 C CA . ASP A 1 120 ? -6.171 -13.682 6.945 1.00 94.81 120 ASP A CA 1
ATOM 1018 C C . ASP A 1 120 ? -6.761 -12.991 8.188 1.00 94.81 120 ASP A C 1
ATOM 1020 O O . ASP A 1 120 ? -7.711 -13.491 8.787 1.00 94.81 120 ASP A O 1
ATOM 1024 N N . ASN A 1 121 ? -6.249 -11.807 8.545 1.00 94.31 121 ASN A N 1
ATOM 1025 C CA . ASN A 1 121 ? -6.840 -10.914 9.549 1.00 94.31 121 ASN A CA 1
ATOM 1026 C C . ASN A 1 121 ? -7.944 -10.007 8.966 1.00 94.31 121 ASN A C 1
ATOM 1028 O O . ASN A 1 121 ? -8.349 -9.030 9.592 1.00 94.31 121 ASN A O 1
ATOM 1032 N N . GLY A 1 122 ? -8.438 -10.314 7.764 1.00 92.75 122 GLY A N 1
ATOM 1033 C CA . GLY A 1 122 ? -9.542 -9.606 7.121 1.00 92.75 122 GLY A CA 1
ATOM 1034 C C . GLY A 1 122 ? -9.156 -8.272 6.487 1.00 92.75 122 GLY A C 1
ATOM 1035 O O . GLY A 1 122 ? -10.047 -7.517 6.098 1.00 92.75 122 GLY A O 1
ATOM 1036 N N . ALA A 1 123 ? -7.860 -7.960 6.377 1.00 94.31 123 ALA A N 1
ATOM 1037 C CA . ALA A 1 123 ? -7.439 -6.728 5.733 1.00 94.31 123 ALA A CA 1
ATOM 1038 C C . ALA A 1 123 ? -7.708 -6.763 4.223 1.00 94.31 123 ALA A C 1
ATOM 1040 O O . ALA A 1 123 ? -7.516 -7.783 3.555 1.00 94.31 123 ALA A O 1
ATOM 1041 N N . VAL A 1 124 ? -8.098 -5.616 3.674 1.00 91.75 124 VAL A N 1
ATOM 1042 C CA . VAL A 1 124 ? -8.294 -5.418 2.233 1.00 91.75 124 VAL A CA 1
ATOM 1043 C C . VAL A 1 124 ? -7.533 -4.189 1.759 1.00 91.75 124 VAL A C 1
ATOM 1045 O O . VAL A 1 124 ? -7.266 -3.271 2.533 1.00 91.75 124 VAL A O 1
ATOM 1048 N N . SER A 1 125 ? -7.180 -4.177 0.479 1.00 90.06 125 SER A N 1
ATOM 1049 C CA . SER A 1 125 ? -6.485 -3.069 -0.169 1.00 90.06 125 SER A CA 1
ATOM 1050 C C . SER A 1 125 ? -7.404 -2.358 -1.151 1.00 90.06 125 SER A C 1
ATOM 1052 O O . SER A 1 125 ? -8.201 -2.988 -1.841 1.00 90.06 125 SER A O 1
ATOM 1054 N N . GLU A 1 126 ? -7.275 -1.045 -1.262 1.00 87.81 126 GLU A N 1
ATOM 1055 C CA . GLU A 1 126 ? -7.967 -0.241 -2.261 1.00 87.81 126 GLU A CA 1
ATOM 1056 C C . GLU A 1 126 ? -6.962 0.672 -2.945 1.00 87.81 126 GLU A C 1
ATOM 1058 O O . GLU A 1 126 ? -6.269 1.452 -2.295 1.00 87.81 126 GLU A O 1
ATOM 1063 N N . LEU A 1 127 ? -6.854 0.556 -4.267 1.00 86.50 127 LEU A N 1
ATOM 1064 C CA . LEU A 1 127 ? -5.985 1.416 -5.058 1.00 86.50 127 LEU A CA 1
ATOM 1065 C C . LEU A 1 127 ? -6.536 2.846 -5.058 1.00 86.50 127 LEU A C 1
ATOM 1067 O O . LEU A 1 127 ? -7.654 3.076 -5.517 1.00 86.50 127 LEU A O 1
ATOM 1071 N N . ALA A 1 128 ? -5.729 3.799 -4.597 1.00 85.00 128 ALA A N 1
ATOM 1072 C CA . ALA A 1 128 ? -6.053 5.220 -4.644 1.00 85.00 128 ALA A CA 1
ATOM 1073 C C . ALA A 1 128 ? -5.475 5.868 -5.906 1.00 85.00 128 ALA A C 1
ATOM 1075 O O . ALA A 1 128 ? -6.189 6.520 -6.667 1.00 85.00 128 ALA A O 1
ATOM 1076 N N . ASN A 1 129 ? -4.175 5.680 -6.147 1.00 86.06 129 ASN A N 1
ATOM 1077 C CA . ASN A 1 129 ? -3.489 6.284 -7.284 1.00 86.06 129 ASN A CA 1
ATOM 1078 C C . ASN A 1 129 ? -2.252 5.475 -7.692 1.00 86.06 129 ASN A C 1
ATOM 1080 O O . ASN A 1 129 ? -1.644 4.784 -6.881 1.00 86.06 129 ASN A O 1
ATOM 1084 N N . ILE A 1 130 ? -1.856 5.579 -8.957 1.00 90.19 130 ILE A N 1
ATOM 1085 C CA . ILE A 1 130 ? -0.632 4.974 -9.482 1.00 90.19 130 ILE A CA 1
ATOM 1086 C C . ILE A 1 130 ? -0.039 5.835 -10.587 1.00 90.19 130 ILE A C 1
ATOM 1088 O O . ILE A 1 130 ? -0.719 6.194 -11.549 1.00 90.19 130 ILE A O 1
ATOM 1092 N N . TRP A 1 131 ? 1.252 6.133 -10.465 1.00 87.88 131 TRP A N 1
ATOM 1093 C CA . TRP A 1 131 ? 1.974 6.945 -11.435 1.00 87.88 131 TRP A CA 1
ATOM 1094 C C . TRP A 1 131 ? 3.458 6.591 -11.481 1.00 87.88 131 TRP A C 1
ATOM 1096 O O . TRP A 1 131 ? 4.033 6.059 -10.532 1.00 87.88 131 TRP A O 1
ATOM 1106 N N . ALA A 1 132 ? 4.113 6.928 -12.590 1.00 89.06 132 ALA A N 1
ATOM 1107 C CA . ALA A 1 132 ? 5.561 6.824 -12.710 1.00 89.06 132 ALA A CA 1
ATOM 1108 C C . ALA A 1 132 ? 6.243 8.175 -12.491 1.00 89.06 132 ALA A C 1
ATOM 1110 O O . ALA A 1 132 ? 5.759 9.232 -12.908 1.00 89.06 132 ALA A O 1
ATOM 1111 N N . LYS A 1 133 ? 7.428 8.125 -11.888 1.00 86.25 133 LYS A N 1
ATOM 1112 C CA . LYS A 1 133 ? 8.343 9.251 -11.747 1.00 86.25 133 LYS A CA 1
ATOM 1113 C C . LYS A 1 133 ? 9.681 8.899 -12.384 1.00 86.25 133 LYS A C 1
ATOM 1115 O O . LYS A 1 133 ? 10.335 7.936 -11.985 1.00 86.25 133 LYS A O 1
ATOM 1120 N N . MET A 1 134 ? 10.101 9.728 -13.334 1.00 86.12 134 MET A N 1
ATOM 1121 C CA . MET A 1 134 ? 11.472 9.736 -13.831 1.00 86.12 134 MET A CA 1
ATOM 1122 C C . MET A 1 134 ? 12.316 10.621 -12.919 1.00 86.12 134 MET A C 1
ATOM 1124 O O . MET A 1 134 ? 11.986 11.789 -12.703 1.00 86.12 134 MET A O 1
ATOM 1128 N N . ASN A 1 135 ? 13.406 10.076 -12.401 1.00 83.44 135 ASN A N 1
ATOM 1129 C CA . ASN A 1 135 ? 14.432 10.832 -11.709 1.00 83.44 135 ASN A CA 1
ATOM 1130 C C . ASN A 1 135 ? 15.605 11.033 -12.677 1.00 83.44 135 ASN A C 1
ATOM 1132 O O . ASN A 1 135 ? 16.223 10.049 -13.102 1.00 83.44 135 ASN A O 1
ATOM 1136 N N . PRO A 1 136 ? 15.915 12.286 -13.050 1.00 80.50 136 PRO A N 1
ATOM 1137 C CA . PRO A 1 136 ? 17.075 12.549 -13.881 1.00 80.50 136 PRO A CA 1
ATOM 1138 C C . PRO A 1 136 ? 18.363 12.173 -13.128 1.00 80.50 136 PRO A C 1
ATOM 1140 O O . PRO A 1 136 ? 18.370 12.135 -11.889 1.00 80.50 136 PRO A O 1
ATOM 1143 N N . PRO A 1 137 ? 19.465 11.920 -13.852 1.00 81.62 137 PRO A N 1
ATOM 1144 C CA . PRO A 1 137 ? 20.776 11.762 -13.242 1.00 81.62 137 PRO A CA 1
ATOM 1145 C C . PRO A 1 137 ? 21.090 12.947 -12.326 1.00 81.62 137 PRO A C 1
ATOM 1147 O O . PRO A 1 137 ? 20.724 14.088 -12.616 1.00 81.62 137 PRO A O 1
ATOM 1150 N N . LYS A 1 138 ? 21.766 12.683 -11.203 1.00 84.94 138 LYS A N 1
ATOM 1151 C CA . LYS A 1 138 ? 22.186 13.750 -10.286 1.00 84.94 138 LYS A CA 1
ATOM 1152 C C . LYS A 1 138 ? 23.111 14.729 -11.007 1.00 84.94 138 LYS A C 1
ATOM 1154 O O . LYS A 1 138 ? 23.879 14.333 -11.881 1.00 84.94 138 LYS A O 1
ATOM 1159 N N . GLU A 1 139 ? 23.072 15.992 -10.600 1.00 82.44 139 GLU A N 1
ATOM 1160 C CA . GLU A 1 139 ? 24.013 16.995 -11.094 1.00 82.44 139 GLU A CA 1
ATOM 1161 C C . GLU A 1 139 ? 25.461 16.516 -10.874 1.00 82.44 139 GLU A C 1
ATOM 1163 O O . GLU A 1 139 ? 25.812 16.037 -9.794 1.00 82.44 139 GLU A O 1
ATOM 1168 N N . GLY A 1 140 ? 26.281 16.574 -11.928 1.00 83.31 140 GLY A N 1
ATOM 1169 C CA . GLY A 1 140 ? 27.647 16.039 -11.926 1.00 83.31 140 GLY A CA 1
ATOM 1170 C C . GLY A 1 140 ? 27.772 14.537 -12.220 1.00 83.31 140 GLY A C 1
ATOM 1171 O O . GLY A 1 140 ? 28.884 14.011 -12.173 1.00 83.31 140 GLY A O 1
ATOM 1172 N N . ALA A 1 141 ? 26.678 13.836 -12.534 1.00 83.12 141 ALA A N 1
ATOM 1173 C CA . ALA A 1 141 ? 26.751 12.478 -13.067 1.00 83.12 141 ALA A CA 1
ATOM 1174 C C . ALA A 1 141 ? 27.489 12.454 -14.418 1.00 83.12 141 ALA A C 1
ATOM 1176 O O . ALA A 1 141 ? 27.443 13.418 -15.185 1.00 83.12 141 ALA A O 1
ATOM 1177 N N . ALA A 1 142 ? 28.179 11.347 -14.707 1.00 83.25 142 ALA A N 1
ATOM 1178 C CA . ALA A 1 142 ? 28.887 11.177 -15.970 1.00 83.25 142 ALA A CA 1
ATOM 1179 C C . ALA A 1 142 ? 27.914 11.273 -17.157 1.00 83.25 142 ALA A C 1
ATOM 1181 O O . ALA A 1 142 ? 26.764 10.830 -17.062 1.00 83.25 142 ALA A O 1
ATOM 1182 N N . GLU A 1 143 ? 28.382 11.825 -18.275 1.00 77.62 143 GLU A N 1
ATOM 1183 C CA . GLU A 1 143 ? 27.616 11.860 -19.520 1.00 77.62 143 GLU A CA 1
ATOM 1184 C C . GLU A 1 143 ? 27.169 10.437 -19.901 1.00 77.62 143 GLU A C 1
ATOM 1186 O O . GLU A 1 143 ? 27.963 9.496 -19.862 1.00 77.62 143 GLU A O 1
ATOM 1191 N N . GLY A 1 144 ? 25.877 10.268 -20.196 1.00 75.81 144 GLY A N 1
ATOM 1192 C CA . GLY A 1 144 ? 25.279 8.958 -20.471 1.00 75.81 144 GLY A CA 1
ATOM 1193 C C . GLY A 1 144 ? 24.830 8.161 -19.240 1.00 75.81 144 GLY A C 1
ATOM 1194 O O . GLY A 1 144 ? 24.381 7.029 -19.398 1.00 75.81 144 GLY A O 1
ATOM 1195 N N . THR A 1 145 ? 24.905 8.718 -18.022 1.00 78.62 145 THR A N 1
ATOM 1196 C CA . THR A 1 145 ? 24.273 8.087 -16.848 1.00 78.62 145 THR A CA 1
ATOM 1197 C C . THR A 1 145 ? 22.761 7.965 -17.093 1.00 78.62 145 THR A C 1
ATOM 1199 O O . THR A 1 145 ? 22.127 8.983 -17.379 1.00 78.62 145 THR A O 1
ATOM 1202 N N . PRO A 1 146 ? 22.164 6.764 -16.993 1.00 75.81 146 PRO A N 1
ATOM 1203 C CA . PRO A 1 146 ? 20.744 6.578 -17.266 1.00 75.81 146 PRO A CA 1
ATOM 1204 C C . PRO A 1 146 ? 19.873 7.233 -16.186 1.00 75.81 146 PRO A C 1
ATOM 1206 O O . PRO A 1 146 ? 20.248 7.299 -15.011 1.00 75.81 146 PRO A O 1
ATOM 1209 N N . CYS A 1 147 ? 18.684 7.696 -16.579 1.00 81.81 147 CYS A N 1
ATOM 1210 C CA . CYS A 1 147 ? 17.641 8.092 -15.634 1.00 81.81 147 CYS A CA 1
ATOM 1211 C C . CYS A 1 147 ? 17.215 6.886 -14.787 1.00 81.81 147 CYS A C 1
ATOM 1213 O O . CYS A 1 147 ? 17.146 5.764 -15.293 1.00 81.81 147 CYS A O 1
ATOM 1215 N N . SER A 1 148 ? 16.860 7.116 -13.523 1.00 85.12 148 SER A N 1
ATOM 1216 C CA . SER A 1 148 ? 16.168 6.096 -12.735 1.00 85.12 148 SER A CA 1
ATOM 1217 C C . SER A 1 148 ? 14.660 6.298 -12.801 1.00 85.12 148 SER A C 1
ATOM 1219 O O . SER A 1 148 ? 14.160 7.423 -12.872 1.00 85.12 148 SER A O 1
ATOM 1221 N N . TRP A 1 149 ? 13.925 5.192 -12.781 1.00 88.25 149 TRP A N 1
ATOM 1222 C CA . TRP A 1 149 ? 12.471 5.189 -12.819 1.00 88.25 149 TRP A CA 1
ATOM 1223 C C . TRP A 1 149 ? 11.921 4.555 -11.552 1.00 88.25 149 TRP A C 1
ATOM 1225 O O . TRP A 1 149 ? 12.427 3.540 -11.069 1.00 88.25 149 TRP A O 1
ATOM 1235 N N . HIS A 1 150 ? 10.866 5.167 -11.032 1.00 92.00 150 HIS A N 1
ATOM 1236 C CA . HIS A 1 150 ? 10.078 4.614 -9.944 1.00 92.00 150 HIS A CA 1
ATOM 1237 C C . HIS A 1 150 ? 8.616 4.621 -10.349 1.00 92.00 150 HIS A C 1
ATOM 1239 O O . HIS A 1 150 ? 8.152 5.588 -10.957 1.00 92.00 150 HIS A O 1
ATOM 1245 N N . ILE A 1 151 ? 7.890 3.576 -9.977 1.00 93.81 151 ILE A N 1
ATOM 1246 C CA . ILE A 1 151 ? 6.430 3.601 -10.000 1.00 93.81 151 ILE A CA 1
ATOM 1247 C C . ILE A 1 151 ? 5.963 3.717 -8.558 1.00 93.81 151 ILE A C 1
ATOM 1249 O O . ILE A 1 151 ? 6.430 2.984 -7.689 1.00 93.81 151 ILE A O 1
ATOM 1253 N N . VAL A 1 152 ? 5.097 4.686 -8.304 1.00 92.44 152 VAL A N 1
ATOM 1254 C CA . VAL A 1 152 ? 4.520 4.956 -6.994 1.00 92.44 152 VAL A CA 1
ATOM 1255 C C . VAL A 1 152 ? 3.057 4.561 -7.047 1.00 92.44 152 VAL A C 1
ATOM 1257 O O . VAL A 1 152 ? 2.364 4.881 -8.013 1.00 92.44 152 VAL A O 1
ATOM 1260 N N . VAL A 1 153 ? 2.623 3.831 -6.030 1.00 92.50 153 VAL A N 1
ATOM 1261 C CA . VAL A 1 153 ? 1.264 3.327 -5.897 1.00 92.50 153 VAL A CA 1
ATOM 1262 C C . VAL A 1 153 ? 0.767 3.668 -4.504 1.00 92.50 153 VAL A C 1
ATOM 1264 O O . VAL A 1 153 ? 1.333 3.200 -3.517 1.00 92.50 153 VAL A O 1
ATOM 1267 N N . ASP A 1 154 ? -0.275 4.482 -4.439 1.00 89.94 154 ASP A N 1
ATOM 1268 C CA . ASP A 1 154 ? -0.962 4.816 -3.200 1.00 89.94 154 ASP A CA 1
ATOM 1269 C C . ASP A 1 154 ? -2.152 3.881 -3.010 1.00 89.94 154 ASP A C 1
ATOM 1271 O O . ASP A 1 154 ? -2.948 3.663 -3.928 1.00 89.94 154 ASP A O 1
ATOM 1275 N N . HIS A 1 155 ? -2.272 3.352 -1.800 1.00 90.44 155 HIS A N 1
ATOM 1276 C CA . HIS A 1 155 ? -3.307 2.424 -1.384 1.00 90.44 155 HIS A CA 1
ATOM 1277 C C . HIS A 1 155 ? -3.920 2.844 -0.061 1.00 90.44 155 HIS A C 1
ATOM 1279 O O . HIS A 1 155 ? -3.236 3.363 0.818 1.00 90.44 155 HIS A O 1
ATOM 1285 N N . TYR A 1 156 ? -5.183 2.487 0.118 1.00 91.75 156 TYR A N 1
ATOM 1286 C CA . TYR A 1 156 ? -5.770 2.345 1.438 1.00 91.75 156 TYR A CA 1
ATOM 1287 C C . TYR A 1 156 ? -5.726 0.876 1.840 1.00 91.75 156 TYR A C 1
ATOM 1289 O O . TYR A 1 156 ? -6.210 0.020 1.103 1.00 91.75 156 TYR A O 1
ATOM 1297 N N . ILE A 1 157 ? -5.130 0.574 2.990 1.00 94.00 157 ILE A N 1
ATOM 1298 C CA . ILE A 1 157 ? -5.243 -0.743 3.619 1.00 94.00 157 ILE A CA 1
ATOM 1299 C C . ILE A 1 157 ? -6.255 -0.614 4.747 1.00 94.00 157 ILE A C 1
ATOM 1301 O O . ILE A 1 157 ? -6.010 0.092 5.720 1.00 94.00 157 ILE A O 1
ATOM 1305 N N . ASN A 1 158 ? -7.381 -1.300 4.610 1.00 93.94 158 ASN A N 1
ATOM 1306 C CA . ASN A 1 158 ? -8.451 -1.326 5.596 1.00 93.94 158 ASN A CA 1
ATOM 1307 C C . ASN A 1 158 ? -8.302 -2.602 6.423 1.00 93.94 158 ASN A C 1
ATOM 1309 O O . ASN A 1 158 ? -8.515 -3.697 5.902 1.00 93.94 158 ASN A O 1
ATOM 1313 N N . LEU A 1 159 ? -7.896 -2.462 7.683 1.00 95.25 159 LEU A N 1
ATOM 1314 C CA . LEU A 1 159 ? -7.692 -3.552 8.632 1.00 95.25 159 LEU A CA 1
ATOM 1315 C C . LEU A 1 159 ? -8.802 -3.512 9.694 1.00 95.25 159 LEU A C 1
ATOM 1317 O O . LEU A 1 159 ? -8.871 -2.534 10.440 1.00 95.25 159 LEU A O 1
ATOM 1321 N N . PRO A 1 160 ? -9.647 -4.550 9.807 1.00 94.62 160 PRO A N 1
ATOM 1322 C CA . PRO A 1 160 ? -10.611 -4.646 10.896 1.00 94.62 160 PRO A CA 1
ATOM 1323 C C . PRO A 1 160 ? -9.927 -4.556 12.262 1.00 94.62 160 PRO A C 1
ATOM 1325 O O . PRO A 1 160 ? -8.917 -5.222 12.511 1.00 94.62 160 PRO A O 1
ATOM 1328 N N . LEU A 1 161 ? -10.481 -3.736 13.152 1.00 94.25 161 LEU A N 1
ATOM 1329 C CA . LEU A 1 161 ? -10.028 -3.685 14.533 1.00 94.25 161 LEU A CA 1
ATOM 1330 C C . LEU A 1 161 ? -10.447 -4.982 15.238 1.00 94.25 161 LEU A C 1
ATOM 1332 O O . LEU A 1 161 ? -11.590 -5.418 15.107 1.00 94.25 161 LEU A O 1
ATOM 1336 N N . PRO A 1 162 ? -9.544 -5.629 15.986 1.00 94.50 162 PRO A N 1
ATOM 1337 C CA . PRO A 1 162 ? -9.886 -6.854 16.688 1.00 94.50 162 PRO A CA 1
ATOM 1338 C C . PRO A 1 162 ? -10.819 -6.562 17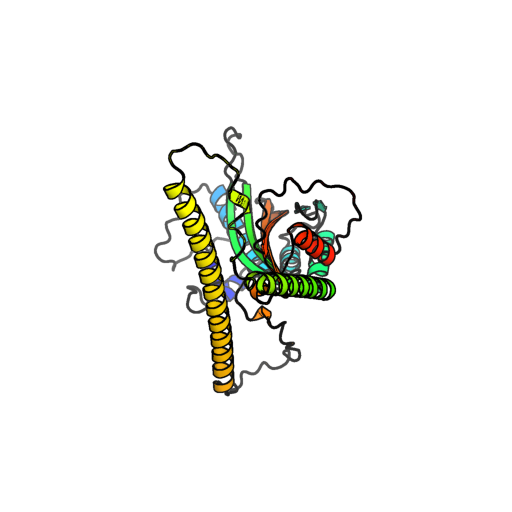.874 1.00 94.50 162 PRO A C 1
ATOM 1340 O O . PRO A 1 162 ? -10.650 -5.556 18.563 1.00 94.50 162 PRO A O 1
ATOM 1343 N N . ASP A 1 163 ? -11.737 -7.487 18.176 1.00 94.38 163 ASP A N 1
ATOM 1344 C CA . ASP A 1 163 ? -12.777 -7.329 19.212 1.00 94.38 163 ASP A CA 1
ATOM 1345 C C . ASP A 1 163 ? -12.250 -6.835 20.564 1.00 94.38 163 ASP A C 1
ATOM 1347 O O . ASP A 1 163 ? -12.886 -6.022 21.231 1.00 94.38 163 ASP A O 1
ATOM 1351 N N . TRP A 1 164 ? -11.079 -7.321 20.986 1.00 94.50 164 TRP A N 1
ATOM 1352 C CA . TRP A 1 164 ? -10.481 -6.928 22.263 1.00 94.50 164 TRP A CA 1
ATOM 1353 C C . TRP A 1 164 ? -10.145 -5.431 22.307 1.00 94.50 164 TRP A C 1
ATOM 1355 O O . TRP A 1 164 ? -10.295 -4.814 23.358 1.00 94.50 164 TRP A O 1
ATOM 1365 N N . TYR A 1 165 ? -9.730 -4.849 21.178 1.00 94.50 165 TYR A N 1
ATOM 1366 C CA . TYR A 1 165 ? -9.396 -3.431 21.077 1.00 94.50 165 TYR A CA 1
ATOM 1367 C C . TYR A 1 165 ? -10.671 -2.587 21.062 1.00 94.50 165 TYR A C 1
ATOM 1369 O O . TYR A 1 165 ? -10.766 -1.602 21.785 1.00 94.50 165 TYR A O 1
ATOM 1377 N N . LEU A 1 166 ? -11.699 -3.026 20.327 1.00 92.94 166 LEU A N 1
ATOM 1378 C CA . LEU A 1 166 ? -13.012 -2.370 20.311 1.00 92.94 166 LEU A CA 1
ATOM 1379 C C . LEU A 1 166 ? -13.664 -2.346 21.702 1.00 92.94 166 LEU A C 1
ATOM 1381 O O . LEU A 1 166 ? -14.202 -1.322 22.123 1.00 92.94 166 LEU A O 1
ATOM 1385 N N . GLN A 1 167 ? -13.567 -3.445 22.458 1.00 92.31 167 GLN A N 1
ATOM 1386 C CA . GLN A 1 167 ? -14.028 -3.502 23.850 1.00 92.31 167 GLN A CA 1
ATOM 1387 C C . GLN A 1 167 ? -13.261 -2.531 24.753 1.00 92.31 167 GLN A C 1
ATOM 1389 O O . GLN A 1 167 ? -13.843 -1.943 25.662 1.00 92.31 167 GLN A O 1
ATOM 1394 N N . GLU A 1 168 ? -11.960 -2.366 24.526 1.00 91.75 168 GLU A N 1
ATOM 1395 C CA . GLU A 1 168 ? -11.141 -1.415 25.272 1.00 91.75 168 GLU A CA 1
ATOM 1396 C C . GLU A 1 168 ? -11.515 0.035 24.945 1.00 91.75 168 GLU A C 1
ATOM 1398 O O . GLU A 1 168 ? -11.648 0.845 25.858 1.00 91.75 168 GLU A O 1
ATOM 1403 N N . MET A 1 169 ? -11.751 0.352 23.669 1.00 90.12 169 MET A N 1
ATOM 1404 C CA . MET A 1 169 ? -12.230 1.671 23.241 1.00 90.12 169 MET A CA 1
ATOM 1405 C C . MET A 1 169 ? -13.611 1.993 23.808 1.00 90.12 169 MET A C 1
ATOM 1407 O O . MET A 1 169 ? -13.844 3.112 24.251 1.00 90.12 169 MET A O 1
ATOM 1411 N N . THR A 1 170 ? -14.506 1.004 23.856 1.00 90.50 170 THR A N 1
ATOM 1412 C CA . THR A 1 170 ? -15.844 1.170 24.442 1.00 90.50 170 THR A CA 1
ATOM 1413 C C . THR A 1 170 ? -15.750 1.567 25.914 1.00 90.50 170 THR A C 1
ATOM 1415 O O . THR A 1 170 ? -16.382 2.534 26.318 1.00 90.50 170 THR A O 1
ATOM 1418 N N . LYS A 1 171 ? -14.897 0.890 26.695 1.00 90.06 171 LYS A N 1
ATOM 1419 C CA . LYS A 1 171 ? -14.685 1.224 28.114 1.00 90.06 171 LYS A CA 1
ATOM 1420 C C . LYS A 1 171 ? -14.119 2.624 28.310 1.00 90.06 171 LYS A C 1
ATOM 1422 O O . LYS A 1 171 ? -14.580 3.340 29.184 1.00 90.06 171 LYS A O 1
ATOM 1427 N N . VAL A 1 172 ? -13.136 3.012 27.495 1.00 86.50 172 VAL A N 1
ATOM 1428 C CA . VAL A 1 172 ? -12.560 4.364 27.564 1.00 86.50 172 VAL A CA 1
ATOM 1429 C C . VAL A 1 172 ? -13.629 5.420 27.290 1.00 86.50 172 VAL A C 1
ATOM 1431 O O . VAL A 1 172 ? -13.688 6.410 28.007 1.00 86.50 172 VAL A O 1
ATOM 1434 N N . ASN A 1 173 ? -14.496 5.196 26.301 1.00 84.06 173 ASN A N 1
ATOM 1435 C CA . ASN A 1 173 ? -15.587 6.121 26.000 1.00 84.06 173 ASN A CA 1
ATOM 1436 C C . ASN A 1 173 ? -16.618 6.181 27.137 1.00 84.06 173 ASN A C 1
ATOM 1438 O O . ASN A 1 173 ? -17.002 7.274 27.526 1.00 84.06 173 ASN A O 1
ATOM 1442 N N . GLU A 1 174 ? -17.003 5.039 27.716 1.00 90.31 174 GLU A N 1
ATOM 1443 C CA . GLU A 1 174 ? -17.903 4.993 28.880 1.00 90.31 174 GLU A CA 1
ATOM 1444 C C . GLU A 1 174 ? -17.318 5.736 30.096 1.00 90.31 174 GLU A C 1
ATOM 1446 O O . GLU A 1 174 ? -18.043 6.440 30.795 1.00 90.31 174 GLU A O 1
ATOM 1451 N N . GLU A 1 175 ? -16.010 5.612 30.345 1.00 89.06 175 GLU A N 1
ATOM 1452 C CA . GLU A 1 175 ? -15.313 6.328 31.424 1.00 89.06 175 GLU A CA 1
ATOM 1453 C C . GLU A 1 175 ? -15.240 7.842 31.168 1.00 89.06 175 GLU A C 1
ATOM 1455 O O . GLU A 1 175 ? -15.410 8.629 32.097 1.00 89.06 175 GLU A O 1
ATOM 1460 N N . LEU A 1 176 ? -15.014 8.258 29.917 1.00 85.56 176 LEU A N 1
ATOM 1461 C CA . LEU A 1 176 ? -15.027 9.668 29.511 1.00 85.56 176 LEU A CA 1
ATOM 1462 C C . LEU A 1 176 ? -16.424 10.283 29.616 1.00 85.56 176 LEU A C 1
ATOM 1464 O O . LEU A 1 176 ? -16.555 11.403 30.102 1.00 85.56 176 LEU A O 1
ATOM 1468 N N . ASP A 1 177 ? -17.454 9.560 29.182 1.00 88.44 177 ASP A N 1
ATOM 1469 C CA . ASP A 1 177 ? -18.842 10.006 29.290 1.00 88.44 177 ASP A CA 1
ATOM 1470 C C . ASP A 1 177 ? -19.243 10.154 30.765 1.00 88.44 177 ASP A C 1
ATOM 1472 O O . ASP A 1 177 ? -19.777 11.192 31.146 1.00 88.44 177 ASP A O 1
ATOM 1476 N N . ALA A 1 178 ? -18.887 9.185 31.618 1.00 90.19 178 ALA A N 1
ATOM 1477 C CA . ALA A 1 178 ? -19.131 9.271 33.058 1.00 90.19 178 ALA A CA 1
ATOM 1478 C C . ALA A 1 178 ? -18.398 10.454 33.718 1.00 90.19 178 ALA A C 1
ATOM 1480 O O . ALA A 1 178 ? -18.983 11.145 34.547 1.00 90.19 178 ALA A O 1
ATOM 1481 N N . ALA A 1 179 ? -17.143 10.720 33.339 1.00 86.44 179 ALA A N 1
ATOM 1482 C CA . ALA A 1 179 ? -16.386 11.858 33.864 1.00 86.44 179 ALA A CA 1
ATOM 1483 C C . ALA A 1 179 ? -16.994 13.211 33.448 1.00 86.44 179 ALA A C 1
ATOM 1485 O O . ALA A 1 179 ? -17.045 14.135 34.255 1.00 86.44 179 ALA A O 1
ATOM 1486 N N . ASN A 1 180 ? -17.495 13.320 32.213 1.00 81.38 180 ASN A N 1
ATOM 1487 C CA . ASN A 1 180 ? -18.165 14.534 31.742 1.00 81.38 180 ASN A CA 1
ATOM 1488 C C . ASN A 1 180 ? -19.528 14.747 32.433 1.00 81.38 180 ASN A C 1
ATOM 1490 O O . ASN A 1 180 ? -19.899 15.884 32.704 1.00 81.38 180 ASN A O 1
ATOM 1494 N N . GLU A 1 181 ? -20.269 13.673 32.733 1.00 86.19 181 GLU A N 1
ATOM 1495 C CA . GLU A 1 181 ? -21.529 13.754 33.491 1.00 86.19 181 GLU A CA 1
ATOM 1496 C C . GLU A 1 181 ? -21.318 14.194 34.952 1.00 86.19 181 GLU A C 1
ATOM 1498 O O . GLU A 1 181 ? -22.206 14.822 35.533 1.00 86.19 181 GLU A O 1
ATOM 1503 N N . GLU A 1 182 ? -20.166 13.873 35.552 1.00 79.69 182 GLU A N 1
ATOM 1504 C CA . GLU A 1 182 ? -19.786 14.363 36.884 1.00 79.69 182 GLU A CA 1
ATOM 1505 C C . GLU A 1 182 ? -19.433 15.862 36.859 1.00 79.69 182 GLU A C 1
ATOM 1507 O O . GLU A 1 182 ? -19.894 16.595 37.732 1.00 79.69 182 GLU A O 1
ATOM 1512 N N . GLU A 1 183 ? -18.712 16.351 35.839 1.00 73.94 183 GLU A N 1
ATOM 1513 C CA . GLU A 1 183 ? -18.412 17.790 35.695 1.00 73.94 183 GLU A CA 1
ATOM 1514 C C . GLU A 1 183 ? -19.680 18.640 35.479 1.00 73.94 183 GLU A C 1
ATOM 1516 O O . GLU A 1 183 ? -19.812 19.700 36.089 1.00 73.94 183 GLU A O 1
ATOM 1521 N N . GLU A 1 184 ? -20.658 18.167 34.694 1.00 71.44 184 GLU A N 1
ATOM 1522 C CA . GLU A 1 184 ? -21.934 18.882 34.504 1.00 71.44 184 GLU A CA 1
ATOM 1523 C C . GLU A 1 184 ? -22.784 18.963 35.794 1.00 71.44 184 GLU A C 1
ATOM 1525 O O . GLU A 1 184 ? -23.630 19.850 35.909 1.00 71.44 184 GLU A O 1
ATOM 1530 N N . GLN A 1 185 ? -22.578 18.080 36.783 1.00 60.03 185 GLN A N 1
ATOM 1531 C CA . GLN A 1 185 ? -23.291 18.144 38.072 1.00 60.03 185 GLN A CA 1
ATOM 1532 C C . GLN A 1 185 ? -22.696 19.163 39.051 1.00 60.03 185 GLN A C 1
ATOM 1534 O O . GLN A 1 185 ? -23.428 19.661 39.910 1.00 60.03 185 GLN A O 1
ATOM 1539 N N . ASP A 1 186 ? -21.413 19.496 38.911 1.00 59.91 186 ASP A N 1
ATOM 1540 C CA . ASP A 1 186 ? -20.728 20.461 39.775 1.00 59.91 186 ASP A CA 1
ATOM 1541 C C . ASP A 1 186 ? -20.874 21.918 39.272 1.00 59.91 186 ASP A C 1
ATOM 1543 O O . ASP A 1 186 ? -20.673 22.858 40.043 1.00 59.91 186 ASP A O 1
ATOM 1547 N N . GLU A 1 187 ? -21.292 22.140 38.017 1.00 56.38 187 GLU A N 1
ATOM 1548 C CA . GLU A 1 187 ? -21.541 23.487 37.460 1.00 56.38 187 GLU A CA 1
ATOM 1549 C C . GLU A 1 187 ? -22.888 24.116 37.887 1.00 56.38 187 GLU A C 1
ATOM 1551 O O . GLU A 1 187 ? -23.102 25.313 37.682 1.00 56.38 187 GLU A O 1
ATOM 1556 N N . ASP A 1 188 ? -23.776 23.354 38.536 1.00 55.91 188 ASP A N 1
ATOM 1557 C CA . ASP A 1 188 ? -25.062 23.838 39.067 1.00 55.91 188 ASP A CA 1
ATOM 1558 C C . ASP A 1 188 ? -24.979 24.337 40.534 1.00 55.91 188 ASP A C 1
ATOM 1560 O O . ASP A 1 188 ? -26.005 24.677 41.141 1.00 55.91 188 ASP A O 1
ATOM 1564 N N . GLU A 1 189 ? -23.780 24.435 41.132 1.00 55.81 189 GLU A N 1
ATOM 1565 C CA . GLU A 1 189 ? -23.614 25.211 42.366 1.00 55.81 189 GLU A CA 1
ATOM 1566 C C . GLU A 1 189 ? -23.696 26.718 42.048 1.00 55.81 189 GLU A C 1
ATOM 1568 O O . GLU A 1 189 ? -22.911 27.235 41.249 1.00 55.81 189 GLU A O 1
ATOM 1573 N N . PRO A 1 190 ? -24.632 27.475 42.658 1.00 55.09 190 PRO A N 1
ATOM 1574 C CA . PRO A 1 190 ? -24.711 28.910 42.434 1.00 55.09 190 PRO A CA 1
ATOM 1575 C C . PRO A 1 190 ? -23.376 29.562 42.817 1.00 55.09 190 PRO A C 1
ATOM 1577 O O . PRO A 1 190 ? -22.889 29.380 43.933 1.00 55.09 190 PRO A O 1
ATOM 1580 N N . LEU A 1 191 ? -22.817 30.354 41.896 1.00 54.81 191 LEU A N 1
ATOM 1581 C CA . LEU A 1 191 ? -21.627 31.215 42.030 1.00 54.81 191 LEU A CA 1
ATOM 1582 C C . LEU A 1 191 ? -21.792 32.325 43.103 1.00 54.81 191 LEU A C 1
ATOM 1584 O O . LEU A 1 191 ? -21.355 33.459 42.918 1.00 54.81 191 LEU A O 1
ATOM 1588 N N . ASP A 1 192 ? -22.424 32.032 44.237 1.00 56.03 192 ASP A N 1
ATOM 1589 C CA . ASP A 1 192 ? -22.804 33.003 45.262 1.00 56.03 192 ASP A CA 1
ATOM 1590 C C . ASP A 1 192 ? -21.689 33.273 46.300 1.00 56.03 192 ASP A C 1
ATOM 1592 O O . ASP A 1 192 ? -21.841 34.196 47.100 1.00 56.03 192 ASP A O 1
ATOM 1596 N N . ASP A 1 193 ? -20.557 32.543 46.292 1.00 53.28 193 ASP A N 1
ATOM 1597 C CA . ASP A 1 193 ? -19.524 32.635 47.356 1.00 53.28 193 ASP A CA 1
ATOM 1598 C C . ASP A 1 193 ? -18.084 32.971 46.895 1.00 53.28 193 ASP A C 1
ATOM 1600 O O . ASP A 1 193 ? -17.127 32.897 47.664 1.00 53.28 193 ASP A O 1
ATOM 1604 N N . TRP A 1 194 ? -17.888 33.441 45.656 1.00 51.62 194 TRP A N 1
ATOM 1605 C CA . TRP A 1 194 ? -16.573 33.961 45.218 1.00 51.62 194 TRP A CA 1
ATOM 1606 C C . TRP A 1 194 ? -16.247 35.367 45.759 1.00 51.62 194 TRP A C 1
ATOM 1608 O O . TRP A 1 194 ? -15.141 35.878 45.557 1.00 51.62 194 TRP A O 1
ATOM 1618 N N . GLY A 1 195 ? -17.180 35.988 46.491 1.00 52.69 195 GLY A N 1
ATOM 1619 C CA . GLY A 1 195 ? -17.051 37.344 47.034 1.00 52.69 195 GLY A CA 1
ATOM 1620 C C . GLY A 1 195 ? -15.926 37.540 48.059 1.00 52.69 195 GLY A C 1
ATOM 1621 O O . GLY A 1 195 ? -15.489 38.675 48.249 1.00 52.69 195 GLY A O 1
ATOM 1622 N N . ASP A 1 196 ? -15.411 36.472 48.677 1.00 56.28 196 ASP A N 1
ATOM 1623 C CA . ASP A 1 196 ? -14.411 36.587 49.750 1.00 56.28 196 ASP A CA 1
ATOM 1624 C C . ASP A 1 196 ? -12.970 36.238 49.332 1.00 56.28 196 ASP A C 1
ATOM 1626 O O . ASP A 1 196 ? -12.024 36.694 49.986 1.00 56.28 196 ASP A O 1
ATOM 1630 N N . LEU A 1 197 ? -12.750 35.520 48.220 1.00 49.59 197 LEU A N 1
ATOM 1631 C CA . LEU A 1 197 ? -11.406 35.044 47.843 1.00 49.59 197 LEU A CA 1
ATOM 1632 C C . LEU A 1 197 ? -10.509 36.132 47.216 1.00 49.59 197 LEU A C 1
ATOM 1634 O O . LEU A 1 197 ? -9.283 36.043 47.290 1.00 49.59 197 LEU A O 1
ATOM 1638 N N . PHE A 1 198 ? -11.102 37.195 46.663 1.00 48.12 198 PHE A N 1
ATOM 1639 C CA . PHE A 1 198 ? -10.378 38.326 46.061 1.00 48.12 198 PHE A CA 1
ATOM 1640 C C . PHE A 1 198 ? -10.303 39.571 46.959 1.00 48.12 198 PHE A C 1
ATOM 1642 O O . PHE A 1 198 ? -9.694 40.574 46.587 1.00 48.12 198 PHE A O 1
ATOM 1649 N N . SER A 1 199 ? -10.848 39.511 48.177 1.00 54.06 199 SER A N 1
ATOM 1650 C CA . SER A 1 199 ? -10.925 40.659 49.094 1.00 54.06 199 SER A CA 1
ATOM 1651 C C . SER A 1 199 ? -9.567 41.155 49.630 1.00 54.06 199 SER A C 1
ATOM 1653 O O . SER A 1 199 ? -9.492 42.266 50.154 1.00 54.06 199 SER A O 1
ATOM 1655 N N . ASN A 1 200 ? -8.483 40.379 49.481 1.00 51.94 200 ASN A N 1
ATOM 1656 C CA . ASN A 1 200 ? -7.174 40.675 50.088 1.00 51.94 200 ASN A CA 1
ATOM 1657 C C . ASN A 1 200 ? -5.996 40.803 49.105 1.00 51.94 200 ASN A C 1
ATOM 1659 O O . ASN A 1 200 ? -4.846 40.888 49.542 1.00 51.94 200 ASN A O 1
ATOM 1663 N N . VAL A 1 201 ? -6.240 40.844 47.792 1.00 42.84 201 VAL A N 1
ATOM 1664 C CA . VAL A 1 201 ? -5.177 41.100 46.807 1.00 42.84 201 VAL A CA 1
ATOM 1665 C C . VAL A 1 201 ? -5.250 42.561 46.367 1.00 42.84 201 VAL A C 1
ATOM 1667 O O . VAL A 1 201 ? -6.078 42.937 45.543 1.00 42.84 201 VAL A O 1
ATOM 1670 N N . GLU A 1 202 ? -4.375 43.413 46.911 1.00 49.69 202 GLU A N 1
ATOM 1671 C CA . GLU A 1 202 ? -4.167 44.766 46.378 1.00 49.69 202 GLU A CA 1
ATOM 1672 C C . GLU A 1 202 ? -3.494 44.669 45.002 1.00 49.69 202 GLU A C 1
ATOM 1674 O O . GLU A 1 202 ? -2.268 44.640 44.875 1.00 49.69 202 GLU A O 1
ATOM 1679 N N . LEU A 1 203 ? -4.310 44.599 43.952 1.00 49.22 203 LEU A N 1
ATOM 1680 C CA . LEU A 1 203 ? -3.839 44.690 42.578 1.00 49.22 203 LEU A CA 1
ATOM 1681 C C . LEU A 1 203 ? -3.462 46.143 42.226 1.00 49.22 203 LEU A C 1
ATOM 1683 O O . LEU A 1 203 ? -4.084 47.100 42.704 1.00 49.22 203 LEU A O 1
ATOM 1687 N N . PRO A 1 204 ? -2.433 46.343 41.382 1.00 44.94 204 PRO A N 1
ATOM 1688 C CA . PRO A 1 204 ? -2.018 47.665 40.943 1.00 44.94 204 PRO A CA 1
ATOM 1689 C C . PRO A 1 204 ? -3.148 48.344 40.160 1.00 44.94 204 PRO A C 1
ATOM 1691 O O . PRO A 1 204 ? -3.668 47.815 39.181 1.00 44.94 204 PRO A O 1
ATOM 1694 N N . LYS A 1 205 ? -3.529 49.543 40.608 1.00 50.47 205 LYS A N 1
ATOM 1695 C CA . LYS A 1 205 ? -4.602 50.355 40.023 1.00 50.47 205 LYS A CA 1
ATOM 1696 C C . LYS A 1 205 ? -4.231 50.817 38.611 1.00 50.47 205 LYS A C 1
ATOM 1698 O O . LYS A 1 205 ? -3.629 51.876 38.447 1.00 50.47 205 LYS A O 1
ATOM 1703 N N . GLY A 1 206 ? -4.605 50.034 37.604 1.00 53.28 206 GLY A N 1
ATOM 1704 C CA . GLY A 1 206 ? -4.627 50.469 36.210 1.00 53.28 206 GLY A CA 1
ATOM 1705 C C . GLY A 1 206 ? -4.558 49.318 35.209 1.00 53.28 206 GLY A C 1
ATOM 1706 O O . GLY A 1 206 ? -3.469 48.817 34.950 1.00 53.28 206 GLY A O 1
ATOM 1707 N N . GLY A 1 207 ? -5.701 48.970 34.604 1.00 53.28 207 GLY A N 1
ATOM 1708 C CA . GLY A 1 207 ? -5.749 48.249 33.322 1.00 53.28 207 GLY A CA 1
ATOM 1709 C C . GLY A 1 207 ? -6.335 46.830 33.303 1.00 53.28 207 GLY A C 1
ATOM 1710 O O . GLY A 1 207 ? -6.033 46.111 32.359 1.00 53.28 207 GLY A O 1
ATOM 1711 N N . PHE A 1 208 ? -7.124 46.405 34.299 1.00 48.34 208 PHE A N 1
ATOM 1712 C CA . PHE A 1 208 ? -7.633 45.020 34.376 1.00 48.34 208 PHE A CA 1
ATOM 1713 C C . PHE A 1 208 ? -9.057 44.795 33.835 1.00 48.34 208 PHE A C 1
ATOM 1715 O O . PHE A 1 208 ? -9.314 43.711 33.325 1.00 48.34 208 PHE A O 1
ATOM 1722 N N . GLU A 1 209 ? -9.945 45.797 33.848 1.00 55.41 209 GLU A N 1
ATOM 1723 C CA . GLU A 1 209 ? -11.341 45.618 33.386 1.00 55.41 209 GLU A CA 1
ATOM 1724 C C . GLU A 1 209 ? -11.425 45.215 31.899 1.00 55.41 209 GLU A C 1
ATOM 1726 O O . GLU A 1 209 ? -12.217 44.355 31.539 1.00 55.41 209 GLU A O 1
ATOM 1731 N N . GLU A 1 210 ? -10.535 45.727 31.040 1.00 54.19 210 GLU A N 1
ATOM 1732 C CA . GLU A 1 210 ? -10.493 45.333 29.620 1.00 54.19 210 GLU A CA 1
ATOM 1733 C C . GLU A 1 210 ? -9.881 43.937 29.381 1.00 54.19 210 GLU A C 1
ATOM 1735 O O . GLU A 1 210 ? -10.063 43.367 28.307 1.00 54.19 210 GLU A O 1
ATOM 1740 N N . LEU A 1 211 ? -9.122 43.377 30.331 1.00 52.69 211 LEU A N 1
ATOM 1741 C CA . LEU A 1 211 ? -8.466 42.070 30.169 1.00 52.69 211 LEU A CA 1
ATOM 1742 C C . LEU A 1 211 ? -9.325 40.910 30.673 1.00 52.69 211 LEU A C 1
ATOM 1744 O O . LEU A 1 211 ? -9.243 39.822 30.104 1.00 52.69 211 LEU A O 1
ATOM 1748 N N . GLU A 1 212 ? -10.139 41.145 31.698 1.00 57.12 212 GLU A N 1
ATOM 1749 C CA . GLU A 1 212 ? -11.065 40.155 32.253 1.00 57.12 212 GLU A CA 1
ATOM 1750 C C . GLU A 1 212 ? -12.244 39.926 31.291 1.00 57.12 212 GLU A C 1
ATOM 1752 O O . GLU A 1 212 ? -12.472 38.793 30.872 1.00 57.12 212 GLU A O 1
ATOM 1757 N N . GLU A 1 213 ? -12.841 41.003 30.754 1.00 58.91 213 GLU A N 1
ATOM 1758 C CA . GLU A 1 213 ? -13.858 40.911 29.689 1.00 58.91 213 GLU A CA 1
ATOM 1759 C C . GLU A 1 213 ? -13.336 40.183 28.433 1.00 58.91 213 GLU A C 1
ATOM 1761 O O . GLU A 1 213 ? -14.080 39.486 27.743 1.00 58.91 213 GLU A O 1
ATOM 1766 N N . MET A 1 214 ? -12.040 40.302 28.125 1.00 53.22 214 MET A N 1
ATOM 1767 C CA . MET A 1 214 ? -11.425 39.613 26.984 1.00 53.22 214 MET A CA 1
ATOM 1768 C C . MET A 1 214 ? -11.085 38.140 27.248 1.00 53.22 214 MET A C 1
ATOM 1770 O O . MET A 1 214 ? -10.935 37.385 26.282 1.00 53.22 214 MET A O 1
ATOM 1774 N N . ALA A 1 215 ? -10.933 37.722 28.506 1.00 59.19 215 ALA A N 1
ATOM 1775 C CA . ALA A 1 215 ? -10.719 36.322 28.866 1.00 59.19 215 ALA A CA 1
ATOM 1776 C C . ALA A 1 215 ? -12.037 35.540 28.801 1.00 59.19 215 ALA A C 1
ATOM 1778 O O . ALA A 1 215 ? -12.084 34.496 28.144 1.00 59.19 215 ALA A O 1
ATOM 1779 N N . ASP A 1 216 ? -13.109 36.107 29.353 1.00 69.00 216 ASP A N 1
ATOM 1780 C CA . ASP A 1 216 ? -14.455 35.529 29.290 1.00 69.00 216 ASP A CA 1
ATOM 1781 C C . ASP A 1 216 ? -14.928 35.422 27.838 1.00 69.00 216 ASP A C 1
ATOM 1783 O O . ASP A 1 216 ? -15.313 34.351 27.373 1.00 69.00 216 ASP A O 1
ATOM 1787 N N . TYR A 1 217 ? -14.720 36.479 27.046 1.00 60.62 217 TYR A N 1
ATOM 1788 C CA . TYR A 1 217 ? -15.058 36.471 25.622 1.00 60.62 217 TYR A CA 1
ATOM 1789 C C . TYR A 1 217 ? -14.285 35.415 24.809 1.00 60.62 217 TYR A C 1
ATOM 1791 O O . TYR A 1 217 ? -14.788 34.892 23.812 1.00 60.62 217 TYR A O 1
ATOM 1799 N N . ARG A 1 218 ? -13.050 35.069 25.202 1.00 63.19 218 ARG A N 1
ATOM 1800 C CA . ARG A 1 218 ? -12.282 33.993 24.548 1.00 63.19 218 ARG A CA 1
ATOM 1801 C C . ARG A 1 218 ? -12.809 32.610 24.906 1.00 63.19 218 ARG A C 1
ATOM 1803 O O . ARG A 1 218 ? -12.839 31.755 24.020 1.00 63.19 218 ARG A O 1
ATOM 1810 N N . ASN A 1 219 ? -13.202 32.401 26.158 1.00 68.50 219 ASN A N 1
ATOM 1811 C CA . ASN A 1 219 ? -13.795 31.144 26.602 1.00 68.50 219 ASN A CA 1
ATOM 1812 C C . ASN A 1 219 ? -15.163 30.929 25.947 1.00 68.50 219 ASN A C 1
ATOM 1814 O O . ASN A 1 219 ? -15.393 29.853 25.399 1.00 68.50 219 ASN A O 1
ATOM 1818 N N . ASP A 1 220 ? -15.991 31.971 25.860 1.00 71.94 220 ASP A N 1
ATOM 1819 C CA . ASP A 1 220 ? -17.279 31.927 25.158 1.00 71.94 220 ASP A CA 1
ATOM 1820 C C . ASP A 1 220 ? -17.108 31.571 23.676 1.00 71.94 220 ASP A C 1
ATOM 1822 O O . ASP A 1 220 ? -17.812 30.711 23.145 1.00 71.94 220 ASP A O 1
ATOM 1826 N N . ILE A 1 221 ? -16.127 32.176 22.994 1.00 65.31 221 ILE A N 1
ATOM 1827 C CA . ILE A 1 221 ? -15.822 31.834 21.598 1.00 65.31 221 ILE A CA 1
ATOM 1828 C C . ILE A 1 221 ? -15.352 30.382 21.476 1.00 65.31 221 ILE A C 1
ATOM 1830 O O . ILE A 1 221 ? -15.771 29.688 20.549 1.00 65.31 221 ILE A O 1
ATOM 1834 N N . ALA A 1 222 ? -14.485 29.911 22.374 1.00 67.56 222 ALA A N 1
ATOM 1835 C CA . ALA A 1 222 ? -13.999 28.535 22.345 1.00 67.56 222 ALA A CA 1
ATOM 1836 C C . ALA A 1 222 ? -15.142 27.528 22.559 1.00 67.56 222 ALA A C 1
ATOM 1838 O O . ALA A 1 222 ? -15.225 26.537 21.829 1.00 67.56 222 ALA A O 1
ATOM 1839 N N . LEU A 1 223 ? -16.056 27.818 23.490 1.00 75.88 223 LEU A N 1
ATOM 1840 C CA . LEU A 1 223 ? -17.246 27.011 23.746 1.00 75.88 223 LEU A CA 1
ATOM 1841 C C . LEU A 1 223 ? -18.174 26.997 22.523 1.00 75.88 223 LEU A C 1
ATOM 1843 O O . LEU A 1 223 ? -18.548 25.929 22.043 1.00 75.88 223 LEU A O 1
ATOM 1847 N N . MET A 1 224 ? -18.453 28.169 21.940 1.00 72.88 224 MET A N 1
ATOM 1848 C CA . MET A 1 224 ? -19.264 28.295 20.726 1.00 72.88 224 MET A CA 1
ATOM 1849 C C . MET A 1 224 ? -18.674 27.529 19.534 1.00 72.88 224 MET A C 1
ATOM 1851 O O . MET A 1 224 ? -19.421 26.942 18.751 1.00 72.88 224 MET A O 1
ATOM 1855 N N . VAL A 1 225 ? -17.346 27.525 19.373 1.00 72.56 225 VAL A N 1
ATOM 1856 C CA . VAL A 1 225 ? -16.671 26.752 18.317 1.00 72.56 225 VAL A CA 1
ATOM 1857 C C . VAL A 1 225 ? -16.821 25.252 18.574 1.00 72.56 225 VAL A C 1
ATOM 1859 O O . VAL A 1 225 ? -17.209 24.528 17.658 1.00 72.56 225 VAL A O 1
ATOM 1862 N N . LYS A 1 226 ? -16.608 24.794 19.813 1.00 74.44 226 LYS A N 1
ATOM 1863 C CA . LYS A 1 226 ? -16.763 23.382 20.202 1.00 74.44 226 LYS A CA 1
ATOM 1864 C C . LYS A 1 226 ? -18.204 22.892 19.992 1.00 74.44 226 LYS A C 1
ATOM 1866 O O . LYS A 1 226 ? -18.421 21.807 19.453 1.00 74.44 226 LYS A O 1
ATOM 1871 N N . GLU A 1 227 ? -19.201 23.703 20.344 1.00 82.00 227 GLU A N 1
ATOM 1872 C CA . GLU A 1 227 ? -20.617 23.403 20.094 1.00 82.00 227 GLU A CA 1
ATOM 1873 C C . GLU A 1 227 ? -20.969 23.393 18.601 1.00 82.00 227 GLU A C 1
ATOM 1875 O O . GLU A 1 227 ? -21.738 22.539 18.151 1.00 82.00 227 GLU A O 1
ATOM 1880 N N . ALA A 1 228 ? -20.407 24.318 17.817 1.00 75.88 228 ALA A N 1
ATOM 1881 C CA . ALA A 1 228 ? -20.609 24.365 16.373 1.00 75.88 228 ALA A CA 1
ATOM 1882 C C . ALA A 1 228 ? -20.005 23.137 15.673 1.00 75.88 228 ALA A C 1
ATOM 1884 O O . ALA A 1 228 ? -20.640 22.569 14.783 1.00 75.88 228 ALA A O 1
ATOM 1885 N N . GLU A 1 229 ? -18.821 22.688 16.095 1.00 74.12 229 GLU A N 1
ATOM 1886 C CA . GLU A 1 229 ? -18.193 21.458 15.602 1.00 74.12 229 GLU A CA 1
ATOM 1887 C C . GLU A 1 229 ? -19.005 20.215 15.987 1.00 74.12 229 GLU A C 1
ATOM 1889 O O . GLU A 1 229 ? -19.286 19.381 15.123 1.00 74.12 229 GLU A O 1
ATOM 1894 N N . LYS A 1 230 ? -19.485 20.131 17.238 1.00 80.44 230 LYS A N 1
ATOM 1895 C CA . LYS A 1 230 ? -20.378 19.052 17.699 1.00 80.44 230 LYS A CA 1
ATOM 1896 C C . LYS A 1 230 ? -21.670 18.999 16.878 1.00 80.44 230 LYS A C 1
ATOM 1898 O O . LYS A 1 230 ? -22.067 17.920 16.436 1.00 80.44 230 LYS A O 1
ATOM 1903 N N . ARG A 1 231 ? -22.306 20.150 16.620 1.00 81.56 231 ARG A N 1
ATOM 1904 C CA . ARG A 1 231 ? -23.498 20.248 15.755 1.00 81.56 231 ARG A CA 1
ATOM 1905 C C . ARG A 1 231 ? -23.209 19.797 14.333 1.00 81.56 231 ARG A C 1
ATOM 1907 O O . ARG A 1 231 ? -23.962 18.993 13.796 1.00 81.56 231 ARG A O 1
ATOM 1914 N N . ARG A 1 232 ? -22.114 20.272 13.741 1.00 82.38 232 ARG A N 1
ATOM 1915 C CA . ARG A 1 232 ? -21.731 19.903 12.377 1.00 82.38 232 ARG A CA 1
ATOM 1916 C C . ARG A 1 232 ? -21.507 18.396 12.245 1.00 82.38 232 ARG A C 1
ATOM 1918 O O . ARG A 1 232 ? -21.999 17.7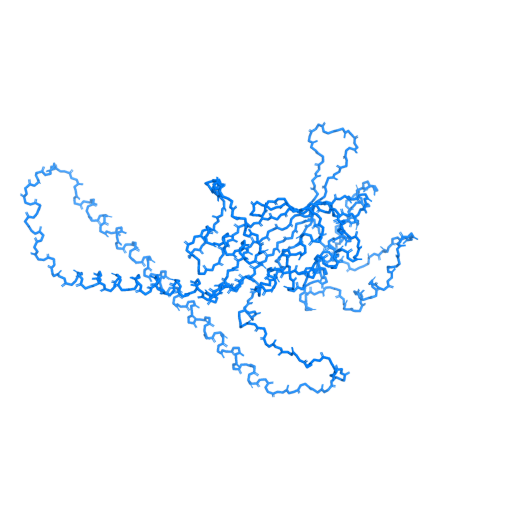93 11.299 1.00 82.38 232 ARG A O 1
ATOM 1925 N N . TRP A 1 233 ? -20.823 17.780 13.205 1.00 78.69 233 TRP A N 1
ATOM 1926 C CA . TRP A 1 233 ? -20.612 16.333 13.217 1.00 78.69 233 TRP A CA 1
ATOM 1927 C C . TRP A 1 233 ? -21.928 15.550 13.361 1.00 78.69 233 TRP A C 1
ATOM 1929 O O . TRP A 1 233 ? -22.137 14.551 12.672 1.00 78.69 233 TRP A O 1
ATOM 1939 N N . GLN A 1 234 ? -22.856 16.019 14.203 1.00 79.69 234 GLN A N 1
ATOM 1940 C CA . GLN A 1 234 ? -24.194 15.426 14.320 1.00 79.69 234 GLN A CA 1
ATOM 1941 C C . GLN A 1 234 ? -25.000 15.553 13.017 1.00 79.69 234 GLN A C 1
ATOM 1943 O O . GLN A 1 234 ? -25.635 14.587 12.597 1.00 79.69 234 GLN A O 1
ATOM 1948 N N . GLU A 1 235 ? -24.949 16.709 12.352 1.00 84.25 235 GLU A N 1
ATOM 1949 C CA . GLU A 1 235 ? -25.595 16.934 11.053 1.00 84.25 235 GLU A CA 1
ATOM 1950 C C . GLU A 1 235 ? -25.008 16.032 9.958 1.00 84.25 235 GLU A C 1
ATOM 1952 O O . GLU A 1 235 ? -25.762 15.420 9.199 1.00 84.25 235 GLU A O 1
ATOM 1957 N N . GLU A 1 236 ? -23.680 15.888 9.906 1.00 83.00 236 GLU A N 1
ATOM 1958 C CA . GLU A 1 236 ? -22.991 14.989 8.973 1.00 83.00 236 GLU A CA 1
ATOM 1959 C C . GLU A 1 236 ? -23.378 13.517 9.224 1.00 83.00 236 GLU A C 1
ATOM 1961 O O . GLU A 1 236 ? -23.673 12.793 8.268 1.00 83.00 236 GLU A O 1
ATOM 1966 N N . ARG A 1 237 ? -23.495 13.083 10.491 1.00 83.12 237 ARG A N 1
ATOM 1967 C CA . ARG A 1 237 ? -23.981 11.733 10.842 1.00 83.12 237 ARG A CA 1
ATOM 1968 C C . ARG A 1 237 ? -25.422 11.485 10.408 1.00 83.12 237 ARG A C 1
ATOM 1970 O O . ARG A 1 237 ? -25.700 10.450 9.803 1.00 83.12 237 ARG A O 1
ATOM 1977 N N . VAL A 1 238 ? -26.333 12.418 10.686 1.00 83.12 238 VAL A N 1
ATOM 1978 C CA . VAL A 1 238 ? -27.743 12.291 10.278 1.00 83.12 238 VAL A CA 1
ATOM 1979 C C . VAL A 1 238 ? -27.856 12.261 8.753 1.00 83.12 238 VAL A C 1
ATOM 1981 O O . VAL A 1 238 ? -28.567 11.420 8.205 1.00 83.12 238 VAL A O 1
ATOM 1984 N N . ALA A 1 239 ? -27.111 13.115 8.046 1.00 82.75 239 ALA A N 1
ATOM 1985 C CA . ALA A 1 239 ? -27.090 13.126 6.586 1.00 82.75 239 ALA A CA 1
ATOM 1986 C C . ALA A 1 239 ? -26.572 11.800 5.997 1.00 82.75 239 ALA A C 1
ATOM 1988 O O . ALA A 1 239 ? -27.128 11.306 5.009 1.00 82.75 239 ALA A O 1
ATOM 1989 N N . ALA A 1 240 ? -25.547 11.200 6.609 1.00 74.69 240 ALA A N 1
ATOM 1990 C CA . ALA A 1 240 ? -25.027 9.893 6.214 1.00 74.69 240 ALA A CA 1
ATOM 1991 C C . ALA A 1 240 ? -26.061 8.771 6.433 1.00 74.69 240 ALA A C 1
ATOM 1993 O O . ALA A 1 240 ? -26.289 7.957 5.532 1.00 74.69 240 ALA A O 1
ATOM 1994 N N . GLU A 1 241 ? -26.753 8.755 7.577 1.00 79.81 241 GLU A N 1
ATOM 1995 C CA . GLU A 1 241 ? -27.822 7.784 7.851 1.00 79.81 241 GLU A CA 1
ATOM 1996 C C . GLU A 1 241 ? -29.013 7.937 6.893 1.00 79.81 241 GLU A C 1
ATOM 1998 O O . GLU A 1 241 ? -29.509 6.941 6.356 1.00 79.81 241 GLU A O 1
ATOM 2003 N N . GLU A 1 242 ? -29.436 9.167 6.592 1.00 84.31 242 GLU A N 1
ATOM 2004 C CA . GLU A 1 242 ? -30.488 9.421 5.604 1.00 84.31 242 GLU A CA 1
ATOM 2005 C C . GLU A 1 242 ? -30.082 8.969 4.195 1.00 84.31 242 GLU A C 1
ATOM 2007 O O . GLU A 1 242 ? -30.895 8.398 3.457 1.00 84.31 242 GLU A O 1
ATOM 2012 N N . ALA A 1 243 ? -28.830 9.213 3.795 1.00 76.31 243 ALA A N 1
ATOM 2013 C CA . ALA A 1 243 ? -28.304 8.756 2.513 1.00 76.31 243 ALA A CA 1
ATOM 2014 C C . ALA A 1 243 ? -28.304 7.222 2.431 1.00 76.31 243 ALA A C 1
ATOM 2016 O O . ALA A 1 243 ? -28.737 6.657 1.420 1.00 76.31 243 ALA A O 1
ATOM 2017 N N . LYS A 1 244 ? -27.909 6.547 3.516 1.00 72.88 244 LYS A N 1
ATOM 2018 C CA . LYS A 1 244 ? -27.948 5.086 3.653 1.00 72.88 244 LYS A CA 1
ATOM 2019 C C . LYS A 1 244 ? -29.377 4.546 3.549 1.00 72.88 244 LYS A C 1
ATOM 2021 O O . LYS A 1 244 ? -29.634 3.610 2.790 1.00 72.88 244 LYS A O 1
ATOM 2026 N N . GLN A 1 245 ? -30.337 5.177 4.223 1.00 80.31 245 GLN A N 1
ATOM 2027 C CA . GLN A 1 245 ? -31.744 4.777 4.167 1.00 80.31 245 GLN A CA 1
ATOM 2028 C C . GLN A 1 245 ? -32.355 4.991 2.771 1.00 80.31 245 GLN A C 1
ATOM 2030 O O . GLN A 1 245 ? -33.100 4.137 2.284 1.00 80.31 245 GLN A O 1
ATOM 2035 N N . LYS A 1 246 ? -31.995 6.083 2.080 1.00 81.75 246 LYS A N 1
ATOM 2036 C CA . LYS A 1 246 ? -32.404 6.338 0.686 1.00 81.75 246 LYS A CA 1
ATOM 2037 C C . LYS A 1 246 ? -31.839 5.303 -0.285 1.00 81.75 246 LYS A C 1
ATOM 2039 O O . LYS A 1 246 ? -32.574 4.860 -1.167 1.00 81.75 246 LYS A O 1
ATOM 2044 N N . ARG A 1 247 ? -30.572 4.896 -0.131 1.00 73.81 247 ARG A N 1
ATOM 2045 C CA . ARG A 1 247 ? -29.960 3.833 -0.952 1.00 73.81 247 ARG A CA 1
ATOM 2046 C C . ARG A 1 247 ? -30.692 2.504 -0.769 1.00 73.81 247 ARG A C 1
ATOM 2048 O O . ARG A 1 247 ? -31.123 1.923 -1.761 1.00 73.81 247 ARG A O 1
ATOM 2055 N N . ARG A 1 248 ? -30.957 2.106 0.479 1.00 71.81 248 ARG A N 1
ATOM 2056 C CA . ARG A 1 248 ? -31.716 0.886 0.797 1.00 71.81 248 ARG A CA 1
ATOM 2057 C C . ARG A 1 248 ? -33.128 0.901 0.203 1.00 71.81 248 ARG A C 1
ATOM 2059 O O . ARG A 1 248 ? -33.545 -0.064 -0.429 1.00 71.81 248 ARG A O 1
ATOM 2066 N N . GLY A 1 249 ? -33.841 2.022 0.328 1.00 78.50 249 GLY A N 1
ATOM 2067 C CA . GLY A 1 249 ? -35.162 2.182 -0.285 1.00 78.50 249 GLY A CA 1
ATOM 2068 C C . GLY A 1 249 ? -35.129 2.132 -1.819 1.00 78.50 249 GLY A C 1
ATOM 2069 O O . GLY A 1 249 ? -36.047 1.596 -2.436 1.00 78.50 249 GLY A O 1
ATOM 2070 N N . ALA A 1 250 ? -34.072 2.652 -2.450 1.00 71.94 250 ALA A N 1
ATOM 2071 C CA . ALA A 1 250 ? -33.898 2.597 -3.902 1.00 71.94 250 ALA A CA 1
ATOM 2072 C C . ALA A 1 250 ? -33.578 1.180 -4.412 1.00 71.94 250 ALA A C 1
ATOM 2074 O O . ALA A 1 250 ? -34.026 0.816 -5.500 1.00 71.94 250 ALA A O 1
ATOM 2075 N N . GLU A 1 251 ? -32.840 0.377 -3.645 1.00 67.69 251 GLU A N 1
ATOM 2076 C CA . GLU A 1 251 ? -32.575 -1.031 -3.961 1.00 67.69 251 GLU A CA 1
ATOM 2077 C C . GLU A 1 251 ? -33.816 -1.907 -3.782 1.00 67.69 251 GLU A C 1
ATOM 2079 O O . GLU A 1 251 ? -34.146 -2.684 -4.677 1.00 67.69 251 GLU A O 1
ATOM 2084 N N . GLU A 1 252 ? -34.569 -1.718 -2.696 1.00 73.69 252 GLU A N 1
ATOM 2085 C CA . GLU A 1 252 ? -35.839 -2.418 -2.467 1.00 73.69 252 GLU A CA 1
ATOM 2086 C C . GLU A 1 252 ? -36.894 -2.040 -3.529 1.00 73.69 252 GLU A C 1
ATOM 2088 O O . GLU A 1 252 ? -37.618 -2.902 -4.035 1.00 73.69 252 GLU A O 1
ATOM 2093 N N . ALA A 1 253 ? -36.942 -0.769 -3.954 1.00 70.94 253 ALA A N 1
ATOM 2094 C CA . ALA A 1 253 ? -37.828 -0.303 -5.026 1.00 70.94 253 ALA A CA 1
ATOM 2095 C C . ALA A 1 253 ? -37.421 -0.802 -6.425 1.00 70.94 253 ALA A C 1
ATOM 2097 O O . ALA A 1 253 ? -38.257 -0.850 -7.329 1.00 70.94 253 ALA A O 1
ATOM 2098 N N . ARG A 1 254 ? -36.157 -1.200 -6.618 1.00 62.94 254 ARG A N 1
ATOM 2099 C CA . ARG A 1 254 ? -35.652 -1.794 -7.867 1.00 62.94 254 ARG A CA 1
ATOM 2100 C C . ARG A 1 254 ? -35.952 -3.287 -7.999 1.00 62.94 254 ARG A C 1
ATOM 2102 O O . ARG A 1 254 ? -35.370 -3.922 -8.874 1.00 62.94 254 ARG A O 1
ATOM 2109 N N . GLY A 1 255 ? -36.878 -3.833 -7.203 1.00 56.03 255 GLY A N 1
ATOM 2110 C CA . GLY A 1 255 ? -37.419 -5.188 -7.346 1.00 56.03 255 GLY A CA 1
ATOM 2111 C C . GLY A 1 255 ? -37.684 -5.567 -8.809 1.00 56.03 255 GLY A C 1
ATOM 2112 O O . GLY A 1 255 ? -38.712 -5.226 -9.390 1.00 56.03 255 GLY A O 1
ATOM 2113 N N . GLY A 1 256 ? -36.724 -6.267 -9.408 1.00 41.91 256 GLY A N 1
ATOM 2114 C CA . GLY A 1 256 ? -36.698 -6.558 -10.831 1.00 41.91 256 GLY A CA 1
ATOM 2115 C C . GLY A 1 256 ? -35.494 -7.423 -11.160 1.00 41.91 256 GLY A C 1
ATOM 2116 O O . GLY A 1 256 ? -34.416 -6.919 -11.465 1.00 41.91 256 GLY A O 1
ATOM 2117 N N . SER A 1 257 ? -35.688 -8.739 -11.087 1.00 44.84 257 SER A N 1
ATOM 2118 C CA . SER A 1 257 ? -34.770 -9.722 -11.655 1.00 44.84 257 SER A CA 1
ATOM 2119 C C . SER A 1 257 ? -34.382 -9.310 -13.085 1.00 44.84 257 SER A C 1
ATOM 2121 O O . SER A 1 257 ? -35.281 -9.054 -13.895 1.00 44.84 257 SER A O 1
ATOM 2123 N N . PRO A 1 258 ? -33.085 -9.250 -13.433 1.00 44.28 258 PRO A N 1
ATOM 2124 C CA . PRO A 1 258 ? -32.689 -9.048 -14.816 1.00 44.28 258 PRO A CA 1
ATOM 2125 C C . PRO A 1 258 ? -33.133 -10.258 -15.656 1.00 44.28 258 PRO A C 1
ATOM 2127 O O . PRO A 1 258 ? -33.053 -11.396 -15.182 1.00 44.28 258 PRO A O 1
ATOM 2130 N N . PRO A 1 259 ? -33.600 -10.056 -16.899 1.00 41.16 259 PRO A N 1
ATOM 2131 C CA . PRO A 1 259 ? -33.877 -11.162 -17.799 1.00 41.16 259 PRO A CA 1
ATOM 2132 C C . PRO A 1 259 ? -32.567 -11.869 -18.171 1.00 41.16 259 PRO A C 1
ATOM 2134 O O . PRO A 1 259 ? -31.550 -11.231 -18.436 1.00 41.16 259 PRO A O 1
ATOM 2137 N N . GLY A 1 260 ? -32.632 -13.201 -18.158 1.00 45.00 260 GLY A N 1
ATOM 2138 C CA . GLY A 1 260 ? -31.532 -14.151 -18.298 1.00 45.00 260 GLY A CA 1
ATOM 2139 C C . GLY A 1 260 ? -30.420 -13.784 -19.282 1.00 45.00 260 GLY A C 1
ATOM 2140 O O . GLY A 1 260 ? -30.639 -13.658 -20.485 1.00 45.00 260 GLY A O 1
ATOM 2141 N N . SER A 1 261 ? -29.201 -13.763 -18.750 1.00 36.62 261 SER A N 1
ATOM 2142 C CA . SER A 1 261 ? -27.964 -14.017 -19.480 1.00 36.62 261 SER A CA 1
ATOM 2143 C C . SER A 1 261 ? -27.374 -15.296 -18.899 1.00 36.62 261 SER A C 1
ATOM 2145 O O . SER A 1 261 ? -26.933 -15.328 -17.756 1.00 36.62 261 SER A O 1
ATOM 2147 N N . THR A 1 262 ? -27.414 -16.368 -19.679 1.00 41.09 262 THR A N 1
ATOM 2148 C CA . THR A 1 262 ? -26.872 -17.685 -19.346 1.00 41.09 262 THR A CA 1
ATOM 2149 C C . THR A 1 262 ? -25.366 -17.625 -19.072 1.00 41.09 262 THR A C 1
ATOM 2151 O O . THR A 1 262 ? -24.571 -17.735 -20.000 1.00 41.09 262 THR A O 1
ATOM 2154 N N . SER A 1 263 ? -24.977 -17.497 -17.803 1.00 38.00 263 SER A N 1
ATOM 2155 C CA . SER A 1 263 ? -23.676 -17.958 -17.286 1.00 38.00 263 SER A CA 1
ATOM 2156 C C . SER A 1 263 ? -23.701 -18.225 -15.769 1.00 38.00 263 SER A C 1
ATOM 2158 O O . SER A 1 263 ? -22.681 -18.096 -15.094 1.00 38.00 263 SER A O 1
ATOM 2160 N N . ASP A 1 264 ? -24.862 -18.605 -15.229 1.00 37.47 264 ASP A N 1
ATOM 2161 C CA . ASP A 1 264 ? -25.069 -18.952 -13.816 1.00 37.47 264 ASP A CA 1
ATOM 2162 C C . ASP A 1 264 ? -24.562 -20.364 -13.498 1.00 37.47 264 ASP A C 1
ATOM 2164 O O . ASP A 1 264 ? -25.351 -21.291 -13.302 1.00 37.47 264 ASP A O 1
ATOM 2168 N N . ARG A 1 265 ? -23.239 -20.558 -13.462 1.00 37.34 265 ARG A N 1
ATOM 2169 C CA . ARG A 1 265 ? -22.685 -21.789 -12.873 1.00 37.34 265 ARG A CA 1
ATOM 2170 C C . ARG A 1 265 ? -21.548 -21.657 -11.868 1.00 37.34 265 ARG A C 1
ATOM 2172 O O . ARG A 1 265 ? -21.287 -22.655 -11.216 1.00 37.34 265 ARG A O 1
ATOM 2179 N N . ASP A 1 266 ? -21.000 -20.465 -11.626 1.00 41.00 266 ASP A N 1
ATOM 2180 C CA . ASP A 1 266 ? -19.887 -20.305 -10.666 1.00 41.00 266 ASP A CA 1
ATOM 2181 C C . ASP A 1 266 ? -20.116 -19.224 -9.589 1.00 41.00 266 ASP A C 1
ATOM 2183 O O . ASP A 1 266 ? -19.171 -18.776 -8.946 1.00 41.00 266 ASP A O 1
ATOM 2187 N N . ARG A 1 267 ? -21.362 -18.780 -9.358 1.00 41.78 267 ARG A N 1
ATOM 2188 C CA . ARG A 1 267 ? -21.680 -17.750 -8.345 1.00 41.78 267 ARG A CA 1
ATOM 2189 C C . ARG A 1 267 ? -22.546 -18.277 -7.197 1.00 41.78 267 ARG A C 1
ATOM 2191 O O . ARG A 1 267 ? -23.466 -17.604 -6.746 1.00 41.78 267 ARG A O 1
ATOM 2198 N N . GLU A 1 268 ? -22.242 -19.473 -6.708 1.00 35.62 268 GLU A N 1
ATOM 2199 C CA . GLU A 1 268 ? -22.722 -19.950 -5.406 1.00 35.62 268 GLU A CA 1
ATOM 2200 C C . GLU A 1 268 ? -21.617 -19.714 -4.372 1.00 35.62 268 GLU A C 1
ATOM 2202 O O . GLU A 1 268 ? -20.687 -20.501 -4.239 1.00 35.62 268 GLU A O 1
ATOM 2207 N N . GLY A 1 269 ? -21.686 -18.564 -3.699 1.00 35.38 269 GLY A N 1
ATOM 2208 C CA . GLY A 1 269 ? -20.706 -18.152 -2.688 1.00 35.38 269 GLY A CA 1
ATOM 2209 C C . GLY A 1 269 ? -20.579 -16.641 -2.512 1.00 35.38 269 GLY A C 1
ATOM 2210 O O . GLY A 1 269 ? -19.532 -16.167 -2.089 1.00 35.38 269 GLY A O 1
ATOM 2211 N N . GLY A 1 270 ? -21.602 -15.861 -2.882 1.00 37.75 270 GLY A N 1
ATOM 2212 C CA . GLY A 1 270 ? -21.639 -14.425 -2.616 1.00 37.75 270 GLY A CA 1
ATOM 2213 C C . GLY A 1 270 ? -21.848 -14.163 -1.130 1.00 37.75 270 GLY A C 1
ATOM 2214 O O . GLY A 1 270 ? -22.931 -13.742 -0.736 1.00 37.75 270 GLY A O 1
ATOM 2215 N N . GLU A 1 271 ? -20.836 -14.451 -0.315 1.00 40.62 271 GLU A N 1
ATOM 2216 C CA . GLU A 1 271 ? -20.704 -13.846 1.001 1.00 40.62 271 GLU A CA 1
ATOM 2217 C C . GLU A 1 271 ? -20.727 -12.335 0.770 1.00 40.62 271 GLU A C 1
ATOM 2219 O O . GLU A 1 271 ? -19.864 -11.775 0.091 1.00 40.62 271 GLU A O 1
ATOM 2224 N N . SER A 1 272 ? -21.789 -11.681 1.238 1.00 47.69 272 SER A N 1
ATOM 2225 C CA . SER A 1 272 ? -21.814 -10.231 1.368 1.00 47.69 272 SER A CA 1
ATOM 2226 C C . SER A 1 272 ? -20.569 -9.855 2.162 1.00 47.69 272 SER A C 1
ATOM 2228 O O . SER A 1 272 ? -20.458 -10.233 3.330 1.00 47.69 272 SER A O 1
ATOM 2230 N N . GLY A 1 273 ? -19.608 -9.195 1.516 1.00 50.91 273 GLY A N 1
ATOM 2231 C CA . GLY A 1 273 ? -18.425 -8.702 2.207 1.00 50.91 273 GLY A CA 1
ATOM 2232 C C . GLY A 1 273 ? -18.831 -7.823 3.400 1.00 50.91 273 GLY A C 1
ATOM 2233 O O . GLY A 1 273 ? -19.953 -7.309 3.409 1.00 50.91 273 GLY A O 1
ATOM 2234 N N . PRO A 1 274 ? -17.975 -7.666 4.425 1.00 54.00 274 PRO A N 1
ATOM 2235 C CA . PRO A 1 274 ? -18.252 -6.803 5.567 1.00 54.00 274 PRO A CA 1
ATOM 2236 C C . PRO A 1 274 ? -18.838 -5.446 5.162 1.00 54.00 274 PRO A C 1
ATOM 2238 O O . PRO A 1 274 ? -18.407 -4.830 4.191 1.00 54.00 274 PRO A O 1
ATOM 2241 N N . PHE A 1 275 ? -19.828 -5.000 5.936 1.00 45.25 275 PHE A N 1
ATOM 2242 C CA . PHE A 1 275 ? -20.717 -3.874 5.634 1.00 45.25 275 PHE A CA 1
ATOM 2243 C C . PHE A 1 275 ? -19.989 -2.560 5.263 1.00 45.25 275 PHE A C 1
ATOM 2245 O O . PHE A 1 275 ? -20.467 -1.819 4.412 1.00 45.25 275 PHE A O 1
ATOM 2252 N N . TRP A 1 276 ? -18.802 -2.297 5.821 1.00 53.72 276 TRP A N 1
ATOM 2253 C CA . TRP A 1 276 ? -17.989 -1.109 5.507 1.00 53.72 276 TRP A CA 1
ATOM 2254 C C . TRP A 1 276 ? -17.361 -1.122 4.100 1.00 53.72 276 TRP A C 1
ATOM 2256 O O . TRP A 1 276 ? -16.790 -0.125 3.676 1.00 53.72 276 TRP A O 1
ATOM 2266 N N . MET A 1 277 ? -17.460 -2.224 3.347 1.00 55.31 277 MET A N 1
ATOM 2267 C CA . MET A 1 277 ? -16.970 -2.301 1.963 1.00 55.31 277 MET A CA 1
ATOM 2268 C C . MET A 1 277 ? -17.879 -1.621 0.924 1.00 55.31 277 MET A C 1
ATOM 2270 O O . MET A 1 277 ? -17.507 -1.582 -0.258 1.00 55.31 277 MET A O 1
ATOM 2274 N N . GLU A 1 278 ? -19.055 -1.136 1.341 1.00 58.19 278 GLU A N 1
ATOM 2275 C CA . GLU A 1 278 ? -20.011 -0.378 0.514 1.00 58.19 278 GLU A CA 1
ATOM 2276 C C . GLU A 1 278 ? -19.747 1.139 0.512 1.00 58.19 278 GLU A C 1
ATOM 2278 O O . GLU A 1 278 ? -20.200 1.841 -0.401 1.00 58.19 278 GLU A O 1
ATOM 2283 N N . ASP A 1 279 ? -19.012 1.633 1.510 1.00 54.94 279 ASP A N 1
ATOM 2284 C CA . ASP A 1 279 ? -18.589 3.029 1.617 1.00 54.94 279 ASP A CA 1
ATOM 2285 C C . ASP A 1 279 ? -17.374 3.267 0.692 1.00 54.94 279 ASP A C 1
ATOM 2287 O O . ASP A 1 279 ? -16.698 2.321 0.282 1.00 54.94 279 ASP A O 1
ATOM 2291 N N . GLY A 1 280 ? -17.156 4.499 0.225 1.00 56.88 280 GLY A N 1
ATOM 2292 C CA . GLY A 1 280 ? -16.189 4.793 -0.840 1.00 56.88 280 GLY A CA 1
ATOM 2293 C C . GLY A 1 280 ? -14.747 4.381 -0.510 1.00 56.88 280 GLY A C 1
ATOM 2294 O O . GLY A 1 280 ? -14.403 4.076 0.631 1.00 56.88 280 GLY A O 1
ATOM 2295 N N . ALA A 1 281 ? -13.867 4.397 -1.520 1.00 59.19 281 ALA A N 1
ATOM 2296 C CA . ALA A 1 281 ? -12.464 4.041 -1.314 1.00 59.19 281 ALA A CA 1
ATOM 2297 C C . ALA A 1 281 ? -11.816 4.932 -0.237 1.00 59.19 281 ALA A C 1
ATOM 2299 O O . ALA A 1 281 ? -11.838 6.157 -0.355 1.00 59.19 281 ALA A O 1
ATOM 2300 N N . GLY A 1 282 ? -11.229 4.312 0.788 1.00 64.56 282 GLY A N 1
ATOM 2301 C CA . GLY A 1 282 ? -10.589 5.016 1.904 1.00 64.56 282 GLY A CA 1
ATOM 2302 C C . GLY A 1 282 ? -11.533 5.577 2.977 1.00 64.56 282 GLY A C 1
ATOM 2303 O O . GLY A 1 282 ? -11.052 6.263 3.873 1.00 64.56 282 GLY A O 1
ATOM 2304 N N . GLU A 1 283 ? -12.837 5.284 2.932 1.00 76.62 283 GLU A N 1
ATOM 2305 C CA . GLU A 1 283 ? -13.827 5.753 3.921 1.00 76.62 283 GLU A CA 1
ATOM 2306 C C . GLU A 1 283 ? -14.174 4.701 4.988 1.00 76.62 283 GLU A C 1
ATOM 2308 O O . GLU A 1 283 ? -14.939 4.982 5.907 1.00 76.62 283 GLU A O 1
ATOM 2313 N N . ALA A 1 284 ? -13.589 3.499 4.917 1.00 77.38 284 ALA A N 1
ATOM 2314 C CA . ALA A 1 284 ? -13.932 2.388 5.810 1.00 77.38 284 ALA A CA 1
ATOM 2315 C C . ALA A 1 284 ? -13.765 2.725 7.305 1.00 77.38 284 ALA A C 1
ATOM 2317 O O . ALA A 1 284 ? -14.520 2.221 8.140 1.00 77.38 284 ALA A O 1
ATOM 2318 N N . TYR A 1 285 ? -12.825 3.613 7.649 1.00 76.81 285 TYR A N 1
ATOM 2319 C CA . TYR A 1 285 ? -12.611 4.096 9.016 1.00 76.81 285 TYR A CA 1
ATOM 2320 C C . TYR A 1 285 ? -13.833 4.805 9.623 1.00 76.81 285 TYR A C 1
ATOM 2322 O O . TYR A 1 285 ? -13.972 4.819 10.845 1.00 76.81 285 TYR A O 1
ATOM 2330 N N . LEU A 1 286 ? -14.740 5.357 8.804 1.00 79.19 286 LEU A N 1
ATOM 2331 C CA . LEU A 1 286 ? -15.967 6.012 9.277 1.00 79.19 286 LEU A CA 1
ATOM 2332 C C . LEU A 1 286 ? -16.920 5.043 9.984 1.00 79.19 286 LEU A C 1
ATOM 2334 O O . LEU A 1 286 ? -17.771 5.479 10.756 1.00 79.19 286 LEU A O 1
ATOM 2338 N N . SER A 1 287 ? -16.765 3.735 9.759 1.00 81.44 287 SER A N 1
ATOM 2339 C CA . SER A 1 287 ? -17.505 2.714 10.504 1.00 81.44 287 SER A CA 1
ATOM 2340 C C . SER A 1 287 ? -17.149 2.680 11.994 1.00 81.44 287 SER A C 1
ATOM 2342 O O . SER A 1 287 ? -17.955 2.213 12.790 1.00 81.44 287 SER A O 1
ATOM 2344 N N . GLY A 1 288 ? -15.960 3.163 12.375 1.00 83.88 288 GLY A N 1
ATOM 2345 C CA . GLY A 1 288 ? -15.418 3.052 13.732 1.00 83.88 288 GLY A CA 1
ATOM 2346 C C . GLY A 1 288 ? -14.781 1.694 14.051 1.00 83.88 288 GLY A C 1
ATOM 2347 O O . GLY A 1 288 ? -14.017 1.604 15.008 1.00 83.88 288 GLY A O 1
ATOM 2348 N N . ASP A 1 289 ? -15.007 0.672 13.220 1.00 89.81 289 ASP A N 1
ATOM 2349 C CA . ASP A 1 289 ? -14.548 -0.706 13.455 1.00 89.81 289 ASP A CA 1
ATOM 2350 C C . ASP A 1 289 ? -13.309 -1.083 12.625 1.00 89.81 289 ASP A C 1
ATOM 2352 O O . ASP A 1 289 ? -12.852 -2.228 12.628 1.00 89.81 289 ASP A O 1
ATOM 2356 N N . VAL A 1 290 ? -12.765 -0.129 11.869 1.00 92.50 290 VAL A N 1
ATOM 2357 C CA . VAL A 1 290 ? -11.689 -0.353 10.900 1.00 92.50 290 VAL A CA 1
ATOM 2358 C C . VAL A 1 290 ? -10.576 0.666 11.098 1.00 92.50 290 VAL A C 1
ATOM 2360 O O . VAL A 1 290 ? -10.818 1.864 11.234 1.00 92.50 290 VAL A O 1
ATOM 2363 N N . LEU A 1 291 ? -9.340 0.175 11.052 1.00 94.06 291 LEU A N 1
ATOM 2364 C CA . LEU A 1 291 ? -8.135 0.968 10.870 1.00 94.06 291 LEU A CA 1
ATOM 2365 C C . LEU A 1 291 ? -7.848 1.102 9.369 1.00 94.06 291 LEU A C 1
ATOM 2367 O O . LEU A 1 291 ? -7.456 0.132 8.720 1.00 94.06 291 LEU A O 1
ATOM 2371 N N . THR A 1 292 ? -8.002 2.302 8.817 1.00 93.81 292 THR A N 1
ATOM 2372 C CA . THR A 1 292 ? -7.604 2.625 7.443 1.00 93.81 292 THR A CA 1
ATOM 2373 C C . THR A 1 292 ? -6.213 3.247 7.439 1.00 93.81 292 THR A C 1
ATOM 2375 O O . THR A 1 292 ? -5.986 4.334 7.971 1.00 93.81 292 THR A O 1
ATOM 2378 N N . LEU A 1 293 ? -5.264 2.572 6.799 1.00 93.38 293 LEU A N 1
ATOM 2379 C CA . LEU A 1 293 ? -3.909 3.063 6.583 1.00 93.38 293 LEU A CA 1
ATOM 2380 C C . LEU A 1 293 ? -3.792 3.630 5.171 1.00 93.38 293 LEU A C 1
ATOM 2382 O O . LEU A 1 293 ? -4.033 2.917 4.200 1.00 93.38 293 LEU A O 1
ATOM 2386 N N . ASN A 1 294 ? -3.375 4.888 5.045 1.00 91.31 294 ASN A N 1
ATOM 2387 C CA . ASN A 1 294 ? -2.947 5.435 3.761 1.00 91.31 294 ASN A CA 1
ATOM 2388 C C . ASN A 1 294 ? -1.482 5.046 3.541 1.00 91.31 294 ASN A C 1
ATOM 2390 O O . ASN A 1 294 ? -0.590 5.534 4.240 1.00 91.31 294 ASN A O 1
ATOM 2394 N N . CYS A 1 295 ? -1.245 4.139 2.603 1.00 92.12 295 CYS A N 1
ATOM 2395 C CA . CYS A 1 295 ? 0.047 3.540 2.327 1.00 92.12 295 CYS A CA 1
ATOM 2396 C C . CYS A 1 295 ? 0.559 3.937 0.945 1.00 92.12 295 CYS A C 1
ATOM 2398 O O . CYS A 1 295 ? -0.174 3.883 -0.035 1.00 92.12 295 CYS A O 1
ATOM 2400 N N . THR A 1 296 ? 1.859 4.196 0.844 1.00 92.56 296 THR A N 1
ATOM 2401 C CA . THR A 1 296 ? 2.536 4.381 -0.441 1.00 92.56 296 THR A CA 1
ATOM 2402 C C . THR A 1 296 ? 3.537 3.254 -0.654 1.00 92.56 296 THR A C 1
ATOM 2404 O O . THR A 1 296 ? 4.433 3.035 0.167 1.00 92.56 296 THR A O 1
ATOM 2407 N N . ILE A 1 297 ? 3.418 2.557 -1.784 1.00 94.12 297 ILE A N 1
ATOM 2408 C CA . ILE A 1 297 ? 4.404 1.600 -2.283 1.00 94.12 297 ILE A CA 1
ATOM 2409 C C . ILE A 1 297 ? 5.181 2.253 -3.426 1.00 94.12 297 ILE A C 1
ATOM 2411 O O . ILE A 1 297 ? 4.618 2.631 -4.448 1.00 94.12 297 ILE A O 1
ATOM 2415 N N . MET A 1 298 ? 6.498 2.346 -3.287 1.00 95.12 298 MET A N 1
ATOM 2416 C CA . MET A 1 298 ? 7.404 2.762 -4.350 1.00 95.12 298 MET A CA 1
ATOM 2417 C C . MET A 1 298 ? 8.185 1.558 -4.878 1.00 95.12 298 MET A C 1
ATOM 2419 O O . MET A 1 298 ? 9.021 0.984 -4.179 1.00 95.12 298 MET A O 1
ATOM 2423 N N . TYR A 1 299 ? 7.945 1.219 -6.137 1.00 95.00 299 TYR A N 1
ATOM 2424 C CA . TYR A 1 299 ? 8.651 0.188 -6.886 1.00 95.00 299 TYR A CA 1
ATOM 2425 C C . TYR A 1 299 ? 9.914 0.785 -7.515 1.00 95.00 299 TYR A C 1
ATOM 2427 O O . TYR A 1 299 ? 9.839 1.739 -8.293 1.00 95.00 299 TYR A O 1
ATOM 2435 N N . GLU A 1 300 ? 11.084 0.242 -7.177 1.00 93.06 300 GLU A N 1
ATOM 2436 C CA . GLU A 1 300 ? 12.350 0.558 -7.843 1.00 93.06 300 GLU A CA 1
ATOM 2437 C C . GLU A 1 300 ? 12.587 -0.424 -8.990 1.00 93.06 300 GLU A C 1
ATOM 2439 O O . GLU A 1 300 ? 12.552 -1.646 -8.816 1.00 93.06 300 GLU A O 1
ATOM 2444 N N . ILE A 1 301 ? 12.825 0.145 -10.169 1.00 92.50 301 ILE A N 1
ATOM 2445 C CA . ILE A 1 301 ? 12.798 -0.575 -11.435 1.00 92.50 301 ILE A CA 1
ATOM 2446 C C . ILE A 1 301 ? 14.209 -0.667 -12.000 1.00 92.50 301 ILE A C 1
ATOM 2448 O O . ILE A 1 301 ? 14.916 0.334 -12.114 1.00 92.50 301 ILE A O 1
ATOM 2452 N N . ASP A 1 302 ? 14.595 -1.873 -12.389 1.00 90.06 302 ASP A N 1
ATOM 2453 C CA . ASP A 1 302 ? 15.672 -2.111 -13.335 1.00 90.06 302 ASP A CA 1
ATOM 2454 C C . ASP A 1 302 ? 15.060 -2.032 -14.734 1.00 90.06 302 ASP A C 1
ATOM 2456 O O . ASP A 1 302 ? 14.394 -2.959 -15.197 1.00 90.06 302 ASP A O 1
ATOM 2460 N N . ILE A 1 303 ? 15.207 -0.871 -15.375 1.00 88.62 303 ILE A N 1
ATOM 2461 C CA . ILE A 1 303 ? 14.529 -0.580 -16.641 1.00 88.62 303 ILE A CA 1
ATOM 2462 C C . ILE A 1 303 ? 15.091 -1.401 -17.806 1.00 88.62 303 ILE A C 1
ATOM 2464 O O . ILE A 1 303 ? 14.374 -1.701 -18.760 1.00 88.62 303 ILE A O 1
ATOM 2468 N N . GLU A 1 304 ? 16.356 -1.810 -17.728 1.00 87.12 304 GLU A N 1
ATOM 2469 C CA . GLU A 1 304 ? 16.975 -2.633 -18.765 1.00 87.12 304 GLU A CA 1
ATOM 2470 C C . GLU A 1 304 ? 16.463 -4.069 -18.679 1.00 87.12 304 GLU A C 1
ATOM 2472 O O . GLU A 1 304 ? 16.051 -4.631 -19.695 1.00 87.12 304 GLU A O 1
ATOM 2477 N N . ALA A 1 305 ? 16.392 -4.616 -17.461 1.00 88.00 305 ALA A N 1
ATOM 2478 C CA . ALA A 1 305 ? 15.800 -5.928 -17.213 1.00 88.00 305 ALA A CA 1
ATOM 2479 C C . ALA A 1 305 ? 14.266 -5.932 -17.338 1.00 88.00 305 ALA A C 1
ATOM 2481 O O . ALA A 1 305 ? 13.675 -6.986 -17.547 1.00 88.00 305 ALA A O 1
ATOM 2482 N N . GLY A 1 306 ? 13.617 -4.771 -17.198 1.00 88.75 306 GLY A N 1
ATOM 2483 C CA . GLY A 1 306 ? 12.161 -4.672 -17.110 1.00 88.75 306 GLY A CA 1
ATOM 2484 C C . GLY A 1 306 ? 11.613 -5.320 -15.840 1.00 88.75 306 GLY A C 1
ATOM 2485 O O . GLY A 1 306 ? 10.559 -5.941 -15.893 1.00 88.75 306 GLY A O 1
ATOM 2486 N N . GLN A 1 307 ? 12.336 -5.213 -14.720 1.00 91.94 307 GLN A N 1
ATOM 2487 C CA . GLN A 1 307 ? 12.006 -5.902 -13.470 1.00 91.94 307 GLN A CA 1
ATOM 2488 C C . GLN A 1 307 ? 12.030 -4.971 -12.258 1.00 91.94 307 GLN A C 1
ATOM 2490 O O . GLN A 1 307 ? 12.828 -4.039 -12.160 1.00 91.94 307 GLN A O 1
ATOM 2495 N N . ILE A 1 308 ? 11.175 -5.273 -11.291 1.00 93.06 308 ILE A N 1
ATOM 2496 C CA . ILE A 1 308 ? 11.160 -4.713 -9.947 1.00 93.06 308 ILE A CA 1
ATOM 2497 C C . ILE A 1 308 ? 12.153 -5.513 -9.108 1.00 93.06 308 ILE A C 1
ATOM 2499 O O . ILE A 1 308 ? 12.010 -6.723 -8.925 1.00 93.06 308 ILE A O 1
ATOM 2503 N N . TRP A 1 309 ? 13.155 -4.823 -8.574 1.00 91.38 309 TRP A N 1
ATOM 2504 C CA . TRP A 1 309 ? 14.185 -5.438 -7.731 1.00 91.38 309 TRP A CA 1
ATOM 2505 C C . TRP A 1 309 ? 14.102 -4.983 -6.271 1.00 91.38 309 TRP A C 1
ATOM 2507 O O . TRP A 1 309 ? 14.611 -5.660 -5.378 1.00 91.38 309 TRP A O 1
ATOM 2517 N N . ARG A 1 310 ? 13.433 -3.853 -6.009 1.00 94.81 310 ARG A N 1
ATOM 2518 C CA . ARG A 1 310 ? 13.158 -3.372 -4.656 1.00 94.81 310 ARG A CA 1
ATOM 2519 C C . ARG A 1 310 ? 11.795 -2.706 -4.575 1.00 94.81 310 ARG A C 1
ATOM 2521 O O . ARG A 1 310 ? 11.395 -1.966 -5.469 1.00 94.81 310 ARG A O 1
ATOM 2528 N N . MET A 1 311 ? 11.128 -2.905 -3.449 1.00 95.19 311 MET A N 1
ATOM 2529 C CA . MET A 1 311 ? 9.910 -2.206 -3.065 1.00 95.19 311 MET A CA 1
ATOM 2530 C C . MET A 1 311 ? 10.159 -1.436 -1.770 1.00 95.19 311 MET A C 1
ATOM 2532 O O . MET A 1 311 ? 10.781 -1.950 -0.839 1.00 95.19 311 MET A O 1
ATOM 2536 N N . LYS A 1 312 ? 9.688 -0.194 -1.699 1.00 94.31 312 LYS A N 1
ATOM 2537 C CA . LYS A 1 312 ? 9.639 0.580 -0.456 1.00 94.31 312 LYS A CA 1
ATOM 2538 C C . LYS A 1 312 ? 8.193 0.832 -0.082 1.00 94.31 312 LYS A C 1
ATOM 2540 O O . LYS A 1 312 ? 7.414 1.220 -0.939 1.00 94.31 312 LYS A O 1
ATOM 2545 N N . PHE A 1 313 ? 7.863 0.649 1.181 1.00 91.81 313 PHE A N 1
ATOM 2546 C CA . PHE A 1 313 ? 6.527 0.831 1.722 1.00 91.81 313 PHE A CA 1
ATOM 2547 C C . PHE A 1 313 ? 6.590 1.724 2.951 1.00 91.81 313 PHE A C 1
ATOM 2549 O O . PHE A 1 313 ? 7.524 1.626 3.749 1.00 91.81 313 PHE A O 1
ATOM 2556 N N . GLY A 1 314 ? 5.599 2.587 3.095 1.00 87.62 314 GLY A N 1
ATOM 2557 C CA . GLY A 1 314 ? 5.411 3.384 4.297 1.00 87.62 314 GLY A CA 1
ATOM 2558 C C . GLY A 1 314 ? 3.990 3.909 4.374 1.00 87.62 314 GLY A C 1
ATOM 2559 O O . GLY A 1 314 ? 3.285 3.950 3.361 1.00 87.62 314 GLY A O 1
ATOM 2560 N N . TRP A 1 315 ? 3.571 4.299 5.575 1.00 84.69 315 TRP A N 1
ATOM 2561 C CA . TRP A 1 315 ? 2.258 4.911 5.784 1.00 84.69 315 TRP A CA 1
ATOM 2562 C C . TRP A 1 315 ? 2.396 6.420 5.892 1.00 84.69 315 TRP A C 1
ATOM 2564 O O . TRP A 1 315 ? 3.288 6.933 6.567 1.00 84.69 315 TRP A O 1
ATOM 2574 N N . ALA A 1 316 ? 1.493 7.133 5.232 1.00 79.88 316 ALA A N 1
ATOM 2575 C CA . ALA A 1 316 ? 1.352 8.571 5.381 1.00 79.88 316 ALA A CA 1
ATOM 2576 C C . ALA A 1 316 ? 0.436 8.922 6.564 1.00 79.88 316 ALA A C 1
ATOM 2578 O O . ALA A 1 316 ? 0.686 9.899 7.271 1.00 79.88 316 ALA A O 1
ATOM 2579 N N . ALA A 1 317 ? -0.618 8.130 6.780 1.00 84.12 317 ALA A N 1
ATOM 2580 C CA . ALA A 1 317 ? -1.612 8.359 7.823 1.00 84.12 317 ALA A CA 1
ATOM 2581 C C . ALA A 1 317 ? -2.268 7.048 8.273 1.00 84.12 317 ALA A C 1
ATOM 2583 O O . ALA A 1 317 ? -2.351 6.090 7.499 1.00 84.12 317 ALA A O 1
ATOM 2584 N N . ALA A 1 318 ? -2.762 7.052 9.508 1.00 90.00 318 ALA A N 1
ATOM 2585 C CA . ALA A 1 318 ? -3.602 6.013 10.090 1.00 90.00 318 ALA A CA 1
ATOM 2586 C C . ALA A 1 318 ? -4.893 6.671 10.593 1.00 90.00 318 ALA A C 1
ATOM 2588 O O . ALA A 1 318 ? -4.828 7.669 11.311 1.00 90.00 318 ALA A O 1
ATOM 2589 N N . LEU A 1 319 ? -6.039 6.145 10.168 1.00 89.00 319 LEU A N 1
ATOM 2590 C CA . LEU A 1 319 ? -7.370 6.684 10.443 1.00 89.00 319 LEU A CA 1
ATOM 2591 C C . LEU A 1 319 ? -8.248 5.585 11.041 1.00 89.00 319 LEU A C 1
ATOM 2593 O O . LEU A 1 319 ? -8.190 4.442 10.592 1.00 89.00 319 LEU A O 1
ATOM 2597 N N . GLY A 1 320 ? -9.073 5.929 12.023 1.00 89.31 320 GLY A N 1
ATOM 2598 C CA . GLY A 1 320 ? -9.990 4.998 12.679 1.00 89.31 320 GLY A CA 1
ATOM 2599 C C . GLY A 1 320 ? -10.151 5.322 14.153 1.00 89.31 320 GLY A C 1
ATOM 2600 O O . GLY A 1 320 ? -9.543 6.262 14.657 1.00 89.31 320 GLY A O 1
ATOM 2601 N N . ASN A 1 321 ? -10.952 4.521 14.849 1.00 89.06 321 ASN A N 1
ATOM 2602 C CA . ASN A 1 321 ? -11.139 4.636 16.291 1.00 89.06 321 ASN A CA 1
ATOM 2603 C C . ASN A 1 321 ? -9.918 4.065 17.035 1.00 89.06 321 ASN A C 1
ATOM 2605 O O . ASN A 1 321 ? -9.968 2.962 17.577 1.00 89.06 321 ASN A O 1
ATOM 2609 N N . ILE A 1 322 ? -8.792 4.780 16.977 1.00 90.44 322 ILE A N 1
ATOM 2610 C CA . ILE A 1 322 ? -7.500 4.398 17.559 1.00 90.44 322 ILE A CA 1
ATOM 2611 C C . ILE A 1 322 ? -7.019 5.458 18.553 1.00 90.44 322 ILE A C 1
ATOM 2613 O O . ILE A 1 322 ? -7.161 6.652 18.315 1.00 90.44 322 ILE A O 1
ATOM 2617 N N . LYS A 1 323 ? -6.401 5.033 19.661 1.00 88.38 323 LYS A N 1
ATOM 2618 C CA . LYS A 1 323 ? -5.929 5.957 20.713 1.00 88.38 323 LYS A CA 1
ATOM 2619 C C . LYS A 1 323 ? -4.663 6.713 20.322 1.00 88.38 323 LYS A C 1
ATOM 2621 O O . LYS A 1 323 ? -4.423 7.814 20.811 1.00 88.38 323 LYS A O 1
ATOM 2626 N N . SER A 1 324 ? -3.797 6.085 19.526 1.00 89.25 324 SER A N 1
ATOM 2627 C CA . SER A 1 324 ? -2.439 6.572 19.282 1.00 89.25 324 SER A CA 1
ATOM 2628 C C . SER A 1 324 ? -1.827 6.023 17.987 1.00 89.25 324 SER A C 1
ATOM 2630 O O . SER A 1 324 ? -2.326 5.075 17.374 1.00 89.25 324 SER A O 1
ATOM 2632 N N . ALA A 1 325 ? -0.700 6.613 17.583 1.00 87.62 325 ALA A N 1
ATOM 2633 C CA . ALA A 1 325 ? 0.126 6.123 16.480 1.00 87.62 325 ALA A CA 1
ATOM 2634 C C . ALA A 1 325 ? 0.735 4.747 16.797 1.00 87.62 325 ALA A C 1
ATOM 2636 O O . ALA A 1 325 ? 0.851 3.880 15.927 1.00 87.62 325 ALA A O 1
ATOM 2637 N N . GLU A 1 326 ? 1.127 4.559 18.055 1.00 90.12 326 GLU A N 1
ATOM 2638 C CA . GLU A 1 326 ? 1.702 3.337 18.596 1.00 90.12 326 GLU A CA 1
ATOM 2639 C C . GLU A 1 326 ? 0.708 2.178 18.510 1.00 90.12 326 GLU A C 1
ATOM 2641 O O . GLU A 1 326 ? 1.090 1.078 18.101 1.00 90.12 326 GLU A O 1
ATOM 2646 N N . ASP A 1 327 ? -0.568 2.438 18.803 1.00 91.38 327 ASP A N 1
ATOM 2647 C CA . ASP A 1 327 ? -1.641 1.453 18.690 1.00 91.38 327 ASP A CA 1
ATOM 2648 C C . ASP A 1 327 ? -1.839 1.023 17.238 1.00 91.38 327 ASP A C 1
ATOM 2650 O O . ASP A 1 327 ? -1.880 -0.174 16.954 1.00 91.38 327 ASP A O 1
ATOM 2654 N N . ALA A 1 328 ? -1.883 1.974 16.298 1.00 92.75 328 ALA A N 1
ATOM 2655 C CA . ALA A 1 328 ? -1.994 1.662 14.873 1.00 92.75 328 ALA A CA 1
ATOM 2656 C C . ALA A 1 328 ? -0.833 0.775 14.393 1.00 92.75 328 ALA A C 1
ATOM 2658 O O . ALA A 1 328 ? -1.042 -0.228 13.704 1.00 92.75 328 ALA A O 1
ATOM 2659 N N . LEU A 1 329 ? 0.398 1.106 14.796 1.00 91.69 329 LEU A N 1
ATOM 2660 C CA . LEU A 1 329 ? 1.584 0.320 14.465 1.00 91.69 329 LEU A CA 1
ATOM 2661 C C . LEU A 1 329 ? 1.543 -1.080 15.085 1.00 91.69 329 LEU A C 1
ATOM 2663 O O . LEU A 1 329 ? 1.883 -2.059 14.414 1.00 91.69 329 LEU A O 1
ATOM 2667 N N . MET A 1 330 ? 1.152 -1.185 16.354 1.00 93.44 330 MET A N 1
ATOM 2668 C CA . MET A 1 330 ? 1.003 -2.457 17.053 1.00 93.44 330 MET A CA 1
ATOM 2669 C C . MET A 1 330 ? -0.041 -3.338 16.361 1.00 93.44 330 MET A C 1
ATOM 2671 O O . MET A 1 330 ? 0.258 -4.490 16.045 1.00 93.44 330 MET A O 1
ATOM 2675 N N . LEU A 1 331 ? -1.236 -2.800 16.097 1.00 94.44 331 LEU A N 1
ATOM 2676 C CA . LEU A 1 331 ? -2.337 -3.506 15.440 1.00 94.44 331 LEU A CA 1
ATOM 2677 C C . LEU A 1 331 ? -1.911 -4.030 14.069 1.00 94.44 331 LEU A C 1
ATOM 2679 O O . LEU A 1 331 ? -2.066 -5.219 13.785 1.00 94.44 331 LEU A O 1
ATOM 2683 N N . PHE A 1 332 ? -1.283 -3.179 13.256 1.00 94.56 332 PHE A N 1
ATOM 2684 C CA . PHE A 1 332 ? -0.772 -3.595 11.957 1.00 94.56 332 PHE A CA 1
ATOM 2685 C C . PHE A 1 332 ? 0.309 -4.675 12.070 1.00 94.56 332 PHE A C 1
ATOM 2687 O O . PHE A 1 332 ? 0.256 -5.668 11.349 1.00 94.56 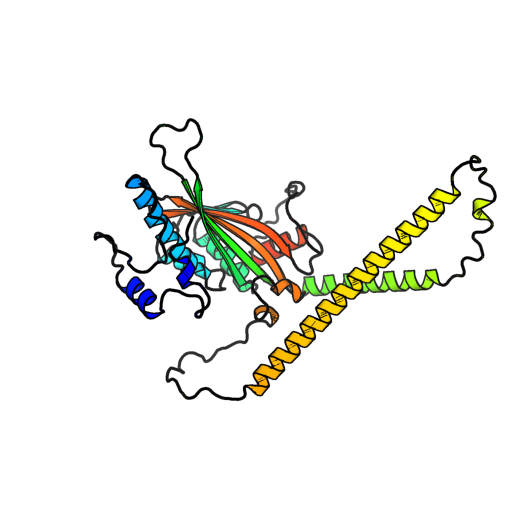332 PHE A O 1
ATOM 2694 N N . ARG A 1 333 ? 1.299 -4.524 12.962 1.00 92.56 333 ARG A N 1
ATOM 2695 C CA . ARG A 1 333 ? 2.378 -5.518 13.124 1.00 92.56 333 ARG A CA 1
ATOM 2696 C C . ARG A 1 333 ? 1.854 -6.867 13.589 1.00 92.56 333 ARG A C 1
ATOM 2698 O O . ARG A 1 333 ? 2.335 -7.896 13.114 1.00 92.56 333 ARG A O 1
ATOM 2705 N N . LYS A 1 334 ? 0.873 -6.851 14.489 1.00 93.12 334 LYS A N 1
ATOM 2706 C CA . LYS A 1 334 ? 0.188 -8.047 14.969 1.00 93.12 334 LYS A CA 1
ATOM 2707 C C . LYS A 1 334 ? -0.549 -8.744 13.828 1.00 93.12 334 LYS A C 1
ATOM 2709 O O . LYS A 1 334 ? -0.309 -9.925 13.597 1.00 93.12 334 LYS A O 1
ATOM 2714 N N . ALA A 1 335 ? -1.334 -8.002 13.044 1.00 94.56 335 ALA A N 1
ATOM 2715 C CA . ALA A 1 335 ? -2.018 -8.537 11.864 1.00 94.56 335 ALA A CA 1
ATOM 2716 C C . ALA A 1 335 ? -1.040 -9.045 10.787 1.00 94.56 335 ALA A C 1
ATOM 2718 O O . ALA A 1 335 ? -1.268 -10.073 10.162 1.00 94.56 335 ALA A O 1
ATOM 2719 N N . ALA A 1 336 ? 0.100 -8.376 10.608 1.00 93.62 336 ALA A N 1
ATOM 2720 C CA . ALA A 1 336 ? 1.172 -8.800 9.710 1.00 93.62 336 ALA A CA 1
ATOM 2721 C C . ALA A 1 336 ? 1.910 -10.071 10.188 1.00 93.62 336 ALA A C 1
ATOM 2723 O O . ALA A 1 336 ? 2.718 -10.632 9.441 1.00 93.62 336 ALA A O 1
ATOM 2724 N N . GLY A 1 337 ? 1.676 -10.534 11.423 1.00 91.50 337 GLY A N 1
ATOM 2725 C CA . GLY A 1 337 ? 2.425 -11.631 12.042 1.00 91.50 337 GLY A CA 1
ATOM 2726 C C . GLY A 1 337 ? 3.900 -11.288 12.273 1.00 91.50 337 GLY A C 1
ATOM 2727 O O . GLY A 1 337 ? 4.757 -12.170 12.249 1.00 91.50 337 GLY A O 1
ATOM 2728 N N . SER A 1 338 ? 4.198 -10.000 12.457 1.00 82.38 338 SER A N 1
ATOM 2729 C CA . SER A 1 338 ? 5.533 -9.447 12.692 1.00 82.38 338 SER A CA 1
ATOM 2730 C C . SER A 1 338 ? 5.721 -9.068 14.166 1.00 82.38 338 SER A C 1
ATOM 2732 O O . SER A 1 338 ? 6.297 -8.022 14.482 1.00 82.38 338 SER A O 1
ATOM 2734 N N . GLU A 1 339 ? 5.235 -9.912 15.080 1.00 66.62 339 GLU A N 1
ATOM 2735 C CA . GLU A 1 339 ? 5.507 -9.801 16.515 1.00 66.62 339 GLU A CA 1
ATOM 2736 C C . GLU A 1 339 ? 6.988 -10.117 16.777 1.00 66.62 339 GLU A C 1
ATOM 2738 O O . GLU A 1 339 ? 7.369 -11.201 17.210 1.00 66.62 339 GLU A O 1
ATOM 2743 N N . HIS A 1 340 ? 7.872 -9.170 16.469 1.00 54.06 340 HIS A N 1
ATOM 2744 C CA . HIS A 1 340 ? 9.175 -9.156 17.105 1.00 54.06 340 HIS A CA 1
ATOM 2745 C C . HIS A 1 340 ? 8.977 -8.671 18.542 1.00 54.06 340 HIS A C 1
ATOM 2747 O O . HIS A 1 340 ? 8.789 -7.479 18.783 1.00 54.06 340 HIS A O 1
ATOM 2753 N N . GLU A 1 341 ? 9.049 -9.602 19.495 1.00 43.22 341 GLU A N 1
ATOM 2754 C CA . GLU A 1 341 ? 9.491 -9.315 20.862 1.00 43.22 341 GLU A CA 1
ATOM 2755 C C . GLU A 1 341 ? 10.880 -8.658 20.754 1.00 43.22 341 GLU A C 1
ATOM 2757 O O . GLU A 1 341 ? 11.881 -9.330 20.517 1.00 43.22 341 GLU A O 1
ATOM 2762 N N . GLY A 1 342 ? 10.950 -7.325 20.768 1.00 39.94 342 GLY A N 1
ATOM 2763 C CA . GLY A 1 342 ? 12.166 -6.627 20.347 1.00 39.94 342 GLY A CA 1
ATOM 2764 C C . GLY A 1 342 ? 12.233 -5.178 20.799 1.00 39.94 342 GLY A C 1
ATOM 2765 O O . GLY A 1 342 ? 12.058 -4.265 19.998 1.00 39.94 342 GLY A O 1
ATOM 2766 N N . GLU A 1 343 ? 12.464 -5.010 22.100 1.00 39.72 343 GLU A N 1
ATOM 2767 C CA . GLU A 1 343 ? 13.328 -4.001 22.726 1.00 39.72 343 GLU A CA 1
ATOM 2768 C C . GLU A 1 343 ? 13.540 -2.672 21.965 1.00 39.72 343 GLU A C 1
ATOM 2770 O O . GLU A 1 343 ? 14.325 -2.570 21.023 1.00 39.72 343 GLU A O 1
ATOM 2775 N N . GLY A 1 344 ? 12.915 -1.605 22.470 1.00 41.69 344 GLY A N 1
ATOM 2776 C CA . GLY A 1 344 ? 13.568 -0.294 22.567 1.00 41.69 344 GLY A CA 1
ATOM 2777 C C . GLY A 1 344 ? 13.973 0.415 21.272 1.00 41.69 344 GLY A C 1
ATOM 2778 O O . GLY A 1 344 ? 14.959 1.151 21.287 1.00 41.69 344 GLY A O 1
ATOM 2779 N N . ARG A 1 345 ? 13.246 0.258 20.157 1.00 48.72 345 ARG A N 1
ATOM 2780 C CA . ARG A 1 345 ? 13.358 1.260 19.082 1.00 48.72 345 ARG A CA 1
ATOM 2781 C C . ARG A 1 345 ? 12.655 2.535 19.532 1.00 48.72 345 ARG A C 1
ATOM 2783 O O . ARG A 1 345 ? 11.473 2.505 19.841 1.00 48.72 345 ARG A O 1
ATOM 2790 N N . ASP A 1 346 ? 13.405 3.625 19.593 1.00 45.19 346 ASP A N 1
ATOM 2791 C CA . ASP A 1 346 ? 12.885 4.961 19.856 1.00 45.19 346 ASP A CA 1
ATOM 2792 C C . ASP A 1 346 ? 12.007 5.405 18.670 1.00 45.19 346 ASP A C 1
ATOM 2794 O O . ASP A 1 346 ? 12.473 5.487 17.529 1.00 45.19 346 ASP A O 1
ATOM 2798 N N . TYR A 1 347 ? 10.714 5.610 18.929 1.00 49.06 347 TYR A N 1
ATOM 2799 C CA . TYR A 1 347 ? 9.723 6.044 17.939 1.00 49.06 347 TYR A CA 1
ATOM 2800 C C . TYR A 1 347 ? 9.564 7.579 17.914 1.00 49.06 347 TYR A C 1
ATOM 2802 O O . TYR A 1 347 ? 8.731 8.092 17.174 1.00 49.06 347 TYR A O 1
ATOM 2810 N N . SER A 1 348 ? 10.389 8.341 18.643 1.00 45.78 348 SER A N 1
ATOM 2811 C CA . SER A 1 348 ? 10.315 9.813 18.673 1.00 45.78 348 SER A CA 1
ATOM 2812 C C . SER A 1 348 ? 10.590 10.494 17.319 1.00 45.78 348 SER A C 1
ATOM 2814 O O . SER A 1 348 ? 10.088 11.587 17.067 1.00 45.78 348 SER A O 1
ATOM 2816 N N . ASP A 1 349 ? 11.275 9.823 16.385 1.00 45.41 349 ASP A N 1
ATOM 2817 C CA . ASP A 1 349 ? 11.514 10.319 15.017 1.00 45.41 349 ASP A CA 1
ATOM 2818 C C . ASP A 1 349 ? 10.286 10.195 14.078 1.00 45.41 349 ASP A C 1
ATOM 2820 O O . ASP A 1 349 ? 10.383 10.421 12.865 1.00 45.41 349 ASP A O 1
ATOM 2824 N N . TRP A 1 350 ? 9.112 9.797 14.578 1.00 46.00 350 TRP A N 1
ATOM 2825 C CA . TRP A 1 350 ? 7.874 9.620 13.795 1.00 46.00 350 TRP A CA 1
ATOM 2826 C C . TRP A 1 350 ? 7.109 10.925 13.522 1.00 46.00 350 TRP A C 1
ATOM 2828 O O . TRP A 1 350 ? 5.930 10.884 13.179 1.00 46.00 350 TRP A O 1
ATOM 2838 N N . GLY A 1 351 ? 7.783 12.081 13.582 1.00 33.53 351 GLY A N 1
ATOM 2839 C CA . GLY A 1 351 ? 7.219 13.441 13.479 1.00 33.53 351 GLY A CA 1
ATOM 2840 C C . GLY A 1 351 ? 6.482 13.823 12.179 1.00 33.53 351 GLY A C 1
ATOM 2841 O O . GLY A 1 351 ? 6.266 15.006 11.922 1.00 33.53 351 GLY A O 1
ATOM 2842 N N . HIS A 1 352 ? 6.096 12.855 11.348 1.00 41.19 352 HIS A N 1
ATOM 2843 C CA . HIS A 1 352 ? 5.269 13.047 10.156 1.00 41.19 352 HIS A CA 1
ATOM 2844 C C . HIS A 1 352 ? 3.983 12.211 10.148 1.00 41.19 352 HIS A C 1
ATOM 2846 O O . HIS A 1 352 ? 3.155 12.438 9.267 1.00 41.19 352 HIS A O 1
ATOM 2852 N N . LEU A 1 353 ? 3.785 11.282 11.094 1.00 37.34 353 LEU A N 1
ATOM 2853 C CA . LEU A 1 353 ? 2.538 10.524 11.162 1.00 37.34 353 LEU A CA 1
ATOM 2854 C C . LEU A 1 353 ? 1.434 11.437 11.710 1.00 37.34 353 LEU A C 1
ATOM 2856 O O . LEU A 1 353 ? 1.497 11.883 12.854 1.00 37.34 353 LEU A O 1
ATOM 2860 N N . ARG A 1 354 ? 0.429 11.738 10.885 1.00 40.66 354 ARG A N 1
ATOM 2861 C CA . ARG A 1 354 ? -0.801 12.378 11.356 1.00 40.66 354 ARG A CA 1
ATOM 2862 C C . ARG A 1 354 ? -1.771 11.281 11.766 1.00 40.66 354 ARG A C 1
ATOM 2864 O O . ARG A 1 354 ? -2.221 10.516 10.915 1.00 40.66 354 ARG A O 1
ATOM 2871 N N . VAL A 1 355 ? -2.057 11.212 13.059 1.00 39.69 355 VAL A N 1
ATOM 2872 C CA . VAL A 1 355 ? -3.201 10.474 13.592 1.00 39.69 355 VAL A CA 1
ATOM 2873 C C . VAL A 1 355 ? -4.319 11.494 13.717 1.00 39.69 355 VAL A C 1
ATOM 2875 O O . VAL A 1 355 ? -4.187 12.452 14.476 1.00 39.69 355 VAL A O 1
ATOM 2878 N N . ASN A 1 356 ? -5.369 11.335 12.919 1.00 37.31 356 ASN A N 1
ATOM 2879 C CA . ASN A 1 356 ? -6.616 12.041 13.175 1.00 37.31 356 ASN A CA 1
ATOM 2880 C C . ASN A 1 356 ? -7.445 11.091 14.035 1.00 37.31 356 ASN A C 1
ATOM 2882 O O . ASN A 1 356 ? -7.908 10.072 13.519 1.00 37.31 356 ASN A O 1
ATOM 2886 N N . VAL A 1 357 ? -7.500 11.395 15.332 1.00 39.72 357 VAL A N 1
ATOM 2887 C CA . VAL A 1 357 ? -8.394 10.745 16.299 1.00 39.72 357 VAL A CA 1
ATOM 2888 C C . VAL A 1 357 ? -9.800 11.289 16.101 1.00 39.72 357 VAL A C 1
ATOM 2890 O O . VAL A 1 357 ? -9.905 12.524 15.899 1.00 39.72 357 VAL A O 1
#

Organism: NCBI:txid121088

Secondary structure (DSSP, 8-state):
---TTGGGGS-TTS-SS-HHHHHHHHTT-SS--S-PPP---STT-PPPP---HHHHHHHHHHHHHHHHHHHHHTSS-SSHHHHHHHHTT-EEEEEEEEETTTEEEESHHHHHHHHHHHHHTT-EEEEEEEEEEEEPPPTTPPTTPPPEEEEEEEEEEEEEPPHHHHHHHHHHHHHHHHHHHHHHHHTTS-S-STTTTTTT----SSS-HHHHHHHHHHHHHHHHHHHHHHHHHHHHHHHHHHHHHHHHHHHHHT--PPP--S-TTS--------GGGGSPTT-GGGGSSEEEEEEEEEEEEETTTTEEEEEEEEEEEEESS-S-HHHHHHHHHHHTT----------TT-TT-EEE-

Sequence (357 aa):
MVDWYEDQFRPKADRKLTLEEARELSSHWEPIDSDPITFDEIEESIPPPDWPDWQERHFRRVQWMLYLLRLAHVNRGLTVPGERLHESGLIKDDVEFRSRELGIISGYDAWMKIMRNLQDNGAVSELANIWAKMNPPKEGAAEGTPCSWHIVVDHYINLPLPDWYLQEMTKVNEELDAANEEEEQDEDEPLDDWGDLFSNVELPKGGFEELEEMADYRNDIALMVKEAEKRRWQEERVAAEEAKQKRRGAEEARGGSPPGSTSDRDREGGESGPFWMEDGAGEAYLSGDVLTLNCTIMYEIDIEAGQIWRMKFGWAAALGNIKSAEDALMLFRKAAGSEHEGEGRDYSDWGHLRVNV

Radius of gyration: 28.47 Å; chains: 1; bounding box: 67×72×85 Å

pLDDT: mean 72.2, std 20.68, range [29.73, 96.0]